Protein AF-0000000069121669 (afdb_homodimer)

pLDDT: mean 86.2, std 19.08, range [32.75, 98.81]

Solvent-accessible surface area (backbone atoms only — not comparable to full-atom values): 18341 Å² total; per-residue (Å²): 136,84,79,77,77,78,79,75,76,73,70,78,78,75,73,75,76,74,75,79,70,77,80,85,41,34,79,91,39,57,91,82,26,31,46,57,90,77,29,28,34,31,78,41,84,72,59,28,30,46,52,58,43,35,50,57,21,41,76,67,71,24,23,24,28,74,58,59,40,73,66,52,48,53,50,52,52,49,54,46,47,73,76,36,76,82,44,67,49,26,39,39,18,38,33,17,73,81,36,83,89,52,70,43,35,51,45,36,56,82,89,69,43,86,56,55,32,90,84,37,68,61,35,66,95,74,57,27,35,24,31,26,38,34,44,91,52,89,66,74,27,30,38,45,34,47,46,76,48,69,30,21,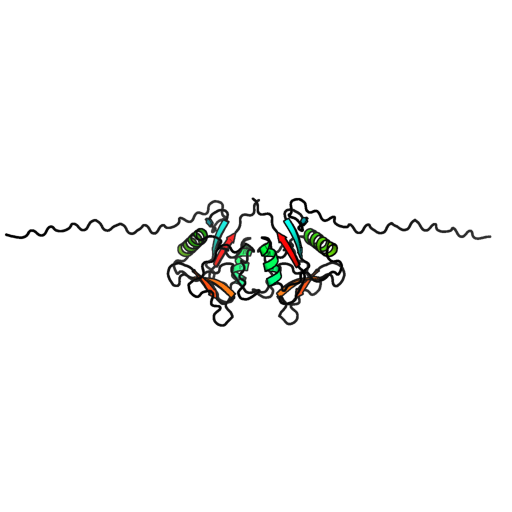34,34,27,31,29,72,66,67,66,119,136,82,78,77,74,77,77,75,75,75,69,76,79,75,72,74,78,72,76,82,69,77,80,84,40,34,80,91,37,58,91,82,25,32,44,56,91,77,28,29,34,31,80,42,84,72,57,28,31,47,53,57,44,35,50,56,21,40,75,70,70,22,22,24,27,73,60,60,41,74,67,54,46,52,50,52,52,48,56,44,48,73,77,38,77,81,45,66,47,26,38,38,19,37,32,16,73,81,35,82,88,53,70,42,34,50,47,36,56,80,88,70,43,86,58,56,32,90,84,36,68,61,35,68,94,74,58,28,36,24,32,26,38,35,44,89,54,91,71,76,26,30,39,44,33,47,46,76,49,68,29,22,33,34,27,31,30,70,66,70,66,121

InterPro domains:
  IPR001304 C-type lectin-like [PF00059] (48-156)
  IPR001304 C-type lectin-like [PS50041] (36-156)
  IPR001304 C-type lectin-like [SM00034] (29-156)
  IPR016186 C-type lectin-like/link domain superfamily [G3DSA:3.10.100.10] (16-158)
  IPR016187 C-type lectin fold [SSF56436] (25-159)
  IPR018378 C-type lectin, conserved site [PS00615] (130-155)
  IPR050111 C-type lectin and snaclec domain-containing protein [PTHR22803] (22-158)

Sequence (324 aa):
MCGLHALALAGPPTEPSTDSYVKLERGSCPLYWYSYGTDCYRYVASPRVWAEAELSCRNWNANLVSIHHPDEMSFITSLIENFDSSKPNHWIGFSDLHNEGWWMWSDGSMIEFVDWNENQPDNQLGGEHCAHITFDGKPAGWEDVSCTKVSSFVCKARVNCHMCGLHALALAGPPTEPSTDSYVKLERGSCPLYWYSYGTDCYRYVASPRVWAEAELSCRNWNANLVSIHHPDEMSFITSLIENFDSSKPNHWIGFSDLHNEGWWMWSDGSMIEFVDWNENQPDNQLGGEHCAHITFDGKPAGWEDVSCTKVSSFVCKARVNCH

Organism: Gadus morhua (NCBI:txid8049)

Structure (mmCIF, N/CA/C/O backbone):
data_AF-0000000069121669-model_v1
#
loop_
_entity.id
_entity.type
_entity.pdbx_description
1 polymer 'C-type lectin domain-containing protein'
#
loop_
_atom_site.group_PDB
_atom_site.id
_atom_site.type_symbol
_atom_site.label_atom_id
_atom_site.label_alt_id
_atom_site.label_comp_id
_atom_site.label_asym_id
_atom_site.label_entity_id
_atom_site.label_seq_id
_atom_site.pdbx_PDB_ins_code
_atom_site.Cartn_x
_atom_site.Cartn_y
_atom_site.Cartn_z
_atom_site.occupancy
_atom_site.B_iso_or_equiv
_atom_site.auth_seq_id
_atom_site.auth_comp_id
_atom_site.auth_asym_id
_atom_site.auth_atom_id
_atom_site.pdbx_PDB_model_num
ATOM 1 N N . MET A 1 1 ? -3.014 83.75 5.852 1 33.53 1 MET A N 1
ATOM 2 C CA . MET A 1 1 ? -3.666 82.75 5.051 1 33.53 1 MET A CA 1
ATOM 3 C C . MET A 1 1 ? -3.334 81.375 5.578 1 33.53 1 MET A C 1
ATOM 5 O O . MET A 1 1 ? -2.201 80.875 5.441 1 33.53 1 MET A O 1
ATOM 9 N N . CYS A 1 2 ? -3.955 80.938 6.77 1 35.41 2 CYS A N 1
ATOM 10 C CA . CYS A 1 2 ? -3.842 79.75 7.629 1 35.41 2 CYS A CA 1
ATOM 11 C C . CYS A 1 2 ? -4.266 78.5 6.891 1 35.41 2 CYS A C 1
ATOM 13 O O . CYS A 1 2 ? -5.398 78.375 6.418 1 35.41 2 CYS A O 1
ATOM 15 N N . GLY A 1 3 ? -3.361 77.875 6.18 1 32.75 3 GLY A N 1
ATOM 16 C CA . GLY A 1 3 ? -3.543 76.625 5.375 1 32.75 3 GLY A CA 1
ATOM 17 C C . GLY A 1 3 ? -4.188 75.5 6.137 1 32.75 3 GLY A C 1
ATOM 18 O O . GLY A 1 3 ? -3.621 75 7.109 1 32.75 3 GLY A O 1
ATOM 19 N N . LEU A 1 4 ? -5.492 75.438 6.246 1 37.72 4 LEU A N 1
ATOM 20 C CA . LEU A 1 4 ? -6.258 74.375 6.902 1 37.72 4 LEU A CA 1
ATOM 21 C C . LEU A 1 4 ? -5.953 73.062 6.281 1 37.72 4 LEU A C 1
ATOM 23 O O . LEU A 1 4 ? -6.27 72.812 5.109 1 37.72 4 LEU A O 1
ATOM 27 N N . HIS A 1 5 ? -4.863 72.312 6.656 1 40.84 5 HIS A N 1
ATOM 28 C CA . HIS A 1 5 ? -4.629 71 6.16 1 40.84 5 HIS A CA 1
ATOM 29 C C . HIS A 1 5 ? -5.77 70.062 6.551 1 40.84 5 HIS A C 1
ATOM 31 O O . HIS A 1 5 ? -6.227 70.062 7.695 1 40.84 5 HIS A O 1
ATOM 37 N N . ALA A 1 6 ? -6.578 69.625 5.59 1 44.12 6 ALA A N 1
ATOM 38 C CA . ALA A 1 6 ? -7.641 68.625 5.688 1 44.12 6 ALA A CA 1
ATOM 39 C C . ALA A 1 6 ? -7.121 67.312 6.309 1 44.12 6 ALA A C 1
ATOM 41 O O . ALA A 1 6 ? -6.125 66.75 5.848 1 44.12 6 ALA A O 1
ATOM 42 N N . LEU A 1 7 ? -7.441 67 7.586 1 41.16 7 LEU A N 1
ATOM 43 C CA . LEU A 1 7 ? -7.184 65.75 8.234 1 41.16 7 LEU A CA 1
ATOM 44 C C . LEU A 1 7 ? -7.785 64.562 7.426 1 41.16 7 LEU A C 1
ATOM 46 O O . LEU A 1 7 ? -8.992 64.562 7.18 1 41.16 7 LEU A O 1
ATOM 50 N N . ALA A 1 8 ? -6.996 63.906 6.594 1 48.66 8 ALA A N 1
ATOM 51 C CA . ALA A 1 8 ? -7.43 62.688 5.93 1 48.66 8 ALA A CA 1
ATOM 52 C C . ALA A 1 8 ? -8.016 61.688 6.934 1 48.66 8 ALA A C 1
ATOM 54 O O . ALA A 1 8 ? -7.359 61.312 7.91 1 48.66 8 ALA A O 1
ATOM 55 N N . LEU A 1 9 ? -9.32 61.625 7.102 1 44 9 LEU A N 1
ATOM 56 C CA . LEU A 1 9 ? -9.953 60.562 7.844 1 44 9 LEU A CA 1
ATOM 57 C C . LEU A 1 9 ? -9.422 59.188 7.383 1 44 9 LEU A C 1
ATOM 59 O O . LEU A 1 9 ? -9.477 58.875 6.191 1 44 9 LEU A O 1
ATOM 63 N N . ALA A 1 10 ? -8.367 58.656 8.016 1 49.25 10 ALA A N 1
ATOM 64 C CA . ALA A 1 10 ? -7.996 57.25 7.801 1 49.25 10 ALA A CA 1
ATOM 65 C C . ALA A 1 10 ? -9.227 56.344 7.812 1 49.25 10 ALA A C 1
ATOM 67 O O . ALA A 1 10 ? -10.078 56.469 8.695 1 49.25 10 ALA A O 1
ATOM 68 N N . GLY A 1 11 ? -9.742 55.906 6.625 1 50.12 11 GLY A N 1
ATOM 69 C CA . GLY A 1 11 ? -10.805 54.938 6.594 1 50.12 11 GLY A CA 1
ATOM 70 C C . GLY A 1 11 ? -10.641 53.844 7.645 1 50.12 11 GLY A C 1
ATOM 71 O O . GLY A 1 11 ? -9.578 53.719 8.25 1 50.12 11 GLY A O 1
ATOM 72 N N . PRO A 1 12 ? -11.766 53.344 8.211 1 48.88 12 PRO A N 1
ATOM 73 C CA . PRO A 1 12 ? -11.68 52.281 9.219 1 48.88 12 PRO A CA 1
ATOM 74 C C . PRO A 1 12 ? -10.711 51.156 8.82 1 48.88 12 PRO A C 1
ATOM 76 O O . PRO A 1 12 ? -10.469 50.938 7.629 1 48.88 12 PRO A O 1
ATOM 79 N N . PRO A 1 13 ? -9.797 50.688 9.672 1 45.66 13 PRO A N 1
ATOM 80 C CA . PRO A 1 13 ? -8.969 49.531 9.367 1 45.66 13 PRO A CA 1
ATOM 81 C C . PRO A 1 13 ? -9.758 48.375 8.711 1 45.66 13 PRO A C 1
ATOM 83 O O . PRO A 1 13 ? -10.961 48.25 8.953 1 45.66 13 PRO A O 1
ATOM 86 N N . THR A 1 14 ? -9.562 48.031 7.457 1 46.72 14 THR A N 1
ATOM 87 C CA . THR A 1 14 ? -10.094 46.812 6.863 1 46.72 14 THR A CA 1
ATOM 88 C C . THR A 1 14 ? -10.07 45.656 7.875 1 46.72 14 THR A C 1
ATOM 90 O O . THR A 1 14 ? -9.117 45.531 8.641 1 46.72 14 THR A O 1
ATOM 93 N N . GLU A 1 15 ? -11.25 45.188 8.359 1 45.72 15 GLU A N 1
ATOM 94 C CA . GLU A 1 15 ? -11.32 44 9.18 1 45.72 15 GLU A CA 1
ATOM 95 C C . GLU A 1 15 ? -10.312 42.938 8.711 1 45.72 15 GLU A C 1
ATOM 97 O O . GLU A 1 15 ? -10.062 42.812 7.512 1 45.72 15 GLU A O 1
ATOM 102 N N . PRO A 1 16 ? -9.375 42.531 9.562 1 43.38 16 PRO A N 1
ATOM 103 C CA . PRO A 1 16 ? -8.516 41.406 9.133 1 43.38 16 PRO A CA 1
ATOM 104 C C . PRO A 1 16 ? -9.266 40.375 8.305 1 43.38 16 PRO A C 1
ATOM 106 O O . PRO A 1 16 ? -10.484 40.219 8.445 1 43.38 16 PRO A O 1
ATOM 109 N N . SER A 1 17 ? -8.867 40.062 7.086 1 41.31 17 SER A N 1
ATOM 110 C CA . SER A 1 17 ? -9.297 38.938 6.301 1 41.31 17 SER A CA 1
ATOM 111 C C . SER A 1 17 ? -9.695 37.75 7.203 1 41.31 17 SER A C 1
ATOM 113 O O . SER A 1 17 ? -8.977 37.438 8.148 1 41.31 17 SER A O 1
ATOM 115 N N . THR A 1 18 ? -10.969 37.531 7.5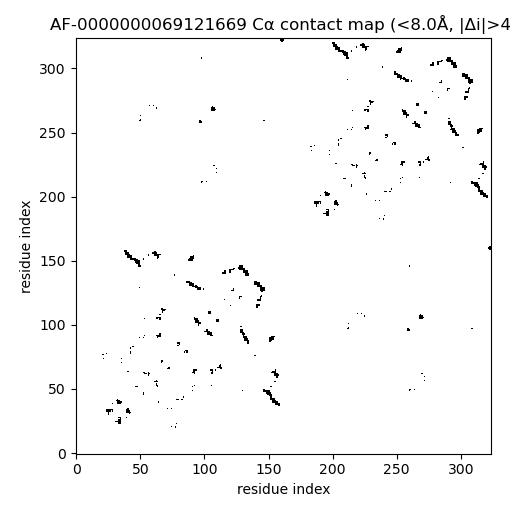23 1 40.66 18 THR A N 1
ATOM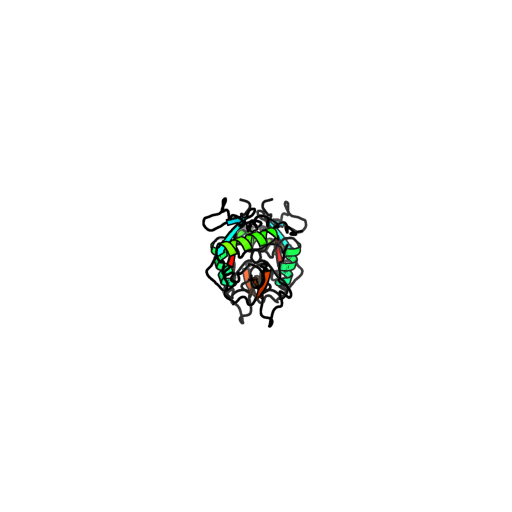 116 C CA . THR A 1 18 ? -11.484 36.312 8.148 1 40.66 18 THR A CA 1
ATOM 117 C C . THR A 1 18 ? -10.648 35.094 7.75 1 40.66 18 THR A C 1
ATOM 119 O O . THR A 1 18 ? -10.539 34.781 6.566 1 40.66 18 THR A O 1
ATOM 122 N N . ASP A 1 19 ? -9.586 34.781 8.336 1 44.28 19 ASP A N 1
ATOM 123 C CA . ASP A 1 19 ? -8.914 33.5 8.219 1 44.28 19 ASP A CA 1
ATOM 124 C C . ASP A 1 19 ? -9.914 32.375 7.906 1 44.28 19 ASP A C 1
ATOM 126 O O . ASP A 1 19 ? -10.852 32.156 8.672 1 44.28 19 ASP A O 1
ATOM 130 N N . SER A 1 20 ? -10.445 32.156 6.68 1 48.5 20 SER A N 1
ATOM 131 C CA . SER A 1 20 ? -11.352 31.141 6.176 1 48.5 20 SER A CA 1
ATOM 132 C C . SER A 1 20 ? -11.172 29.828 6.93 1 48.5 20 SER A C 1
ATOM 134 O O . SER A 1 20 ? -10.18 29.125 6.73 1 48.5 20 SER A O 1
ATOM 136 N N . TYR A 1 21 ? -11.422 29.781 8.273 1 56 21 TYR A N 1
ATOM 137 C CA . TYR A 1 21 ? -11.5 28.547 9.047 1 56 21 TYR A CA 1
ATOM 138 C C . TYR A 1 21 ? -12.359 27.516 8.336 1 56 21 TYR A C 1
ATOM 140 O O . TYR A 1 21 ? -13.516 27.781 8.016 1 56 21 TYR A O 1
ATOM 148 N N . VAL A 1 22 ? -11.711 26.688 7.484 1 63.09 22 VAL A N 1
ATOM 149 C CA . VAL A 1 22 ? -12.492 25.594 6.918 1 63.09 22 VAL A CA 1
ATOM 150 C C . VAL A 1 22 ? -13.203 24.828 8.031 1 63.09 22 VAL A C 1
ATOM 152 O O . VAL A 1 22 ? -12.562 24.359 8.984 1 63.09 22 VAL A O 1
ATOM 155 N N . LYS A 1 23 ? -14.555 25.078 8.297 1 78.19 23 LYS A N 1
ATOM 156 C CA . LYS A 1 23 ? -15.375 24.328 9.242 1 78.19 23 LYS A CA 1
ATOM 157 C C . LYS A 1 23 ? -15.281 22.828 8.977 1 78.19 23 LYS A C 1
ATOM 159 O O . LYS A 1 23 ? -15.648 22.359 7.902 1 78.19 23 LYS A O 1
ATOM 164 N N . LEU A 1 24 ? -14.617 22.109 9.938 1 89.25 24 LEU A N 1
ATOM 165 C CA . LEU A 1 24 ? -14.547 20.656 9.867 1 89.25 24 LEU A CA 1
ATOM 166 C C . LEU A 1 24 ? -15.906 20.031 10.141 1 89.25 24 LEU A C 1
ATOM 168 O O . LEU A 1 24 ? -16.562 20.375 11.125 1 89.25 24 LEU A O 1
ATOM 172 N N . GLU A 1 25 ? -16.375 19.328 9.219 1 91.25 25 GLU A N 1
ATOM 173 C CA . GLU A 1 25 ? -17.656 18.656 9.398 1 91.25 25 GLU A CA 1
ATOM 174 C C . GLU A 1 25 ? -17.484 17.141 9.406 1 91.25 25 GLU A C 1
ATOM 176 O O . GLU A 1 25 ? -16.703 16.594 8.625 1 91.25 25 GLU A O 1
ATOM 181 N N . ARG A 1 26 ? -18.172 16.531 10.328 1 90.31 26 ARG A N 1
ATOM 182 C CA . ARG A 1 26 ? -18.094 15.07 10.43 1 90.31 26 ARG A CA 1
ATOM 183 C C . ARG A 1 26 ? -18.938 14.398 9.344 1 90.31 26 ARG A C 1
ATOM 185 O O . ARG A 1 26 ? -18.516 13.383 8.781 1 90.31 26 ARG A O 1
ATOM 192 N N . GLY A 1 27 ? -20.094 15 9.094 1 90.94 27 GLY A N 1
ATOM 193 C CA . GLY A 1 27 ? -21 14.328 8.172 1 90.94 27 GLY A CA 1
ATOM 194 C C . GLY A 1 27 ? -21.375 12.93 8.617 1 90.94 27 GLY A C 1
ATOM 195 O O . GLY A 1 27 ? -21.812 12.727 9.75 1 90.94 27 GLY A O 1
ATOM 196 N N . SER A 1 28 ? -21.234 11.93 7.734 1 91.44 28 SER A N 1
ATOM 197 C CA . SER A 1 28 ? -21.609 10.547 8.047 1 91.44 28 SER A CA 1
ATOM 198 C C . SER A 1 28 ? -20.422 9.781 8.633 1 91.44 28 SER A C 1
ATOM 200 O O . SER A 1 28 ? -20.516 8.578 8.867 1 91.44 28 SER A O 1
ATOM 202 N N . CYS A 1 29 ? -19.391 10.438 8.844 1 95.94 29 CYS A N 1
ATOM 203 C CA . CYS A 1 29 ? -18.188 9.789 9.359 1 95.94 29 CYS A CA 1
ATOM 204 C C . CYS A 1 29 ? -18.328 9.484 10.852 1 95.94 29 CYS A C 1
ATOM 206 O O . CYS A 1 29 ? -19.078 10.164 11.555 1 95.94 29 CYS A O 1
ATOM 208 N N . PRO A 1 30 ? -17.688 8.43 11.305 1 94.5 30 PRO A N 1
ATOM 209 C CA . PRO A 1 30 ? -17.719 8.109 12.734 1 94.5 30 PRO A CA 1
ATOM 210 C C . PRO A 1 30 ? -17.141 9.227 13.602 1 94.5 30 PRO A C 1
ATOM 212 O O . PRO A 1 30 ? -16.547 10.172 13.078 1 94.5 30 PRO A O 1
ATOM 215 N N . LEU A 1 31 ? -17.328 9.062 14.898 1 94.12 31 LEU A N 1
ATOM 216 C CA . LEU A 1 31 ? -16.766 10.031 15.836 1 94.12 31 LEU A CA 1
ATOM 217 C C . LEU A 1 31 ? -15.266 10.195 15.625 1 94.12 31 LEU A C 1
ATOM 219 O O . LEU A 1 31 ? -14.555 9.211 15.398 1 94.12 31 LEU A O 1
ATOM 223 N N . TYR A 1 32 ? -14.766 11.422 15.672 1 94.44 32 TYR A N 1
ATOM 224 C CA . TYR A 1 32 ? -13.352 11.805 15.633 1 94.44 32 TYR A CA 1
ATOM 225 C C . TYR A 1 32 ? -12.836 11.797 14.195 1 94.44 32 TYR A C 1
ATOM 227 O O . TYR A 1 32 ? -11.641 12 13.961 1 94.44 32 TYR A O 1
ATOM 235 N N . TRP A 1 33 ? -13.719 11.398 13.305 1 97.12 33 TRP A N 1
ATOM 236 C CA . TRP A 1 33 ? -13.383 11.469 11.891 1 97.12 33 TRP A CA 1
ATOM 237 C C . TRP A 1 33 ? -14.109 12.625 11.211 1 97.12 33 TRP A C 1
ATOM 239 O O . TRP A 1 33 ? -15.234 12.961 11.586 1 97.12 33 TRP A O 1
ATOM 249 N N . TYR A 1 34 ? -13.492 13.195 10.195 1 97.25 34 TYR A N 1
ATOM 250 C CA . TYR A 1 34 ? -14.047 14.336 9.477 1 97.25 34 TYR A CA 1
ATOM 251 C C . TYR A 1 34 ? -14.133 14.055 7.984 1 97.25 34 TYR A C 1
ATOM 253 O O . TYR A 1 34 ? -13.281 13.367 7.422 1 97.25 34 TYR A O 1
ATOM 261 N N . SER A 1 35 ? -15.188 14.641 7.438 1 95.81 35 SER A N 1
ATOM 262 C CA . SER A 1 35 ? -15.539 14.258 6.074 1 95.81 35 SER A CA 1
ATOM 263 C C . SER A 1 35 ? -14.961 15.242 5.059 1 95.81 35 SER A C 1
ATOM 265 O O . SER A 1 35 ? -14.961 16.453 5.289 1 95.81 35 SER A O 1
ATOM 267 N N . TYR A 1 36 ? -14.375 14.758 3.973 1 95.62 36 TYR A N 1
ATOM 268 C CA . TYR A 1 36 ? -14.031 15.477 2.75 1 95.62 36 TYR A CA 1
ATOM 269 C C . TYR A 1 36 ? -14.305 14.617 1.521 1 95.62 36 TYR A C 1
ATOM 271 O O . TYR A 1 36 ? -13.727 13.531 1.372 1 95.62 36 TYR A O 1
ATOM 279 N N . GLY A 1 37 ? -15.148 15.164 0.655 1 92.69 37 GLY A N 1
ATOM 280 C CA . GLY A 1 37 ? -15.594 14.289 -0.42 1 92.69 37 GLY A CA 1
ATOM 281 C C . GLY A 1 37 ? -16.344 13.07 0.076 1 92.69 37 GLY A C 1
ATOM 282 O O . GLY A 1 37 ? -17.297 13.188 0.853 1 92.69 37 GLY A O 1
ATOM 283 N N . THR A 1 38 ? -15.898 11.898 -0.382 1 92.38 38 THR A N 1
ATOM 284 C CA . THR A 1 38 ? -16.547 10.656 0.022 1 92.38 38 THR A CA 1
ATOM 285 C C . THR A 1 38 ? -15.773 9.977 1.142 1 92.38 38 THR A C 1
ATOM 287 O O . THR A 1 38 ? -16.203 8.938 1.662 1 92.38 38 THR A O 1
ATOM 290 N N . ASP A 1 39 ? -14.719 10.57 1.533 1 96 39 ASP A N 1
ATOM 291 C CA . ASP A 1 39 ? -13.812 9.875 2.449 1 96 39 ASP A CA 1
ATOM 292 C C . ASP A 1 39 ? -13.859 10.5 3.84 1 96 39 ASP A C 1
ATOM 294 O O . ASP A 1 39 ? -14.383 11.609 4.016 1 96 39 ASP A O 1
ATOM 298 N N . CYS A 1 40 ? -13.383 9.789 4.812 1 97.38 40 CYS A N 1
ATOM 299 C CA . CYS A 1 40 ? -13.258 10.25 6.191 1 97.38 40 CYS A CA 1
ATOM 300 C C . CYS A 1 40 ? -11.797 10.328 6.613 1 97.38 40 CYS A C 1
ATOM 302 O O . CYS A 1 40 ? -11 9.453 6.266 1 97.38 40 CYS A O 1
ATOM 304 N N . TYR A 1 41 ? -11.492 11.305 7.383 1 97.94 41 TYR A N 1
ATOM 305 C CA . TYR A 1 41 ? -10.117 11.586 7.789 1 97.94 41 TYR A CA 1
ATOM 306 C C . TYR A 1 41 ? -10.023 11.734 9.305 1 97.94 41 TYR A C 1
ATOM 308 O O . TYR A 1 41 ? -10.93 12.273 9.945 1 97.94 41 TYR A O 1
ATOM 316 N N . ARG A 1 42 ? -8.906 11.273 9.836 1 97.38 42 ARG A N 1
ATOM 317 C CA . ARG A 1 42 ? -8.688 11.359 11.273 1 97.38 42 ARG A CA 1
ATOM 318 C C . ARG A 1 42 ? -7.262 11.812 11.586 1 97.38 42 ARG A C 1
ATOM 320 O O . ARG A 1 42 ? -6.297 11.273 11.039 1 97.38 42 ARG A O 1
ATOM 327 N N . TYR A 1 43 ? -7.215 12.836 12.367 1 96.12 43 TYR A N 1
ATOM 328 C CA . TYR A 1 43 ? -5.938 13.281 12.914 1 96.12 43 TYR A CA 1
ATOM 329 C C . TYR A 1 43 ? -5.562 12.484 14.156 1 96.12 43 TYR A C 1
ATOM 331 O O . TYR A 1 43 ? -6.395 12.281 15.047 1 96.12 43 TYR A O 1
ATOM 339 N N . VAL A 1 44 ? -4.348 12.016 14.242 1 96.88 44 VAL A N 1
ATOM 340 C CA . VAL A 1 44 ? -3.887 11.273 15.414 1 96.88 44 VAL A CA 1
ATOM 341 C C . VAL A 1 44 ? -2.658 11.961 16 1 96.88 44 VAL A C 1
ATOM 343 O O . VAL A 1 44 ? -1.604 12.023 15.367 1 96.88 44 VAL A O 1
ATOM 346 N N . ALA A 1 45 ? -2.738 12.406 17.203 1 93.5 45 ALA A N 1
ATOM 347 C CA . ALA A 1 45 ? -1.729 13.219 17.875 1 93.5 45 ALA A CA 1
ATOM 348 C C . ALA A 1 45 ? -0.671 12.344 18.547 1 93.5 45 ALA A C 1
ATOM 350 O O . ALA A 1 45 ? 0.347 12.844 19.031 1 93.5 45 ALA A O 1
ATOM 351 N N . SER A 1 46 ? -0.714 11.047 18.594 1 93.56 46 SER A N 1
ATOM 352 C CA . SER A 1 46 ? 0.239 10.125 19.203 1 93.56 46 SER A CA 1
ATOM 353 C C . SER A 1 46 ? 1.363 9.773 18.234 1 93.56 46 SER A C 1
ATOM 355 O O . SER A 1 46 ? 1.217 8.867 17.406 1 93.56 46 SER A O 1
ATOM 357 N N . PRO A 1 47 ? 2.463 10.453 18.359 1 95.62 47 PRO A N 1
ATOM 358 C CA . PRO A 1 47 ? 3.557 10.234 17.406 1 95.62 47 PRO A CA 1
ATOM 359 C C . PRO A 1 47 ? 4.027 8.789 17.375 1 95.62 47 PRO A C 1
ATOM 361 O O . PRO A 1 47 ? 4.082 8.125 18.422 1 95.62 47 PRO A O 1
ATOM 364 N N . ARG A 1 48 ? 4.32 8.273 16.234 1 97.56 48 ARG A N 1
ATOM 365 C CA . ARG A 1 48 ? 4.793 6.922 15.969 1 97.56 48 ARG A CA 1
ATOM 366 C C . ARG A 1 48 ? 5.766 6.906 14.797 1 97.56 48 ARG A C 1
ATOM 368 O O . ARG A 1 48 ? 5.859 7.879 14.047 1 97.56 48 ARG A O 1
ATOM 375 N N . VAL A 1 49 ? 6.57 5.836 14.75 1 98.06 49 VAL A N 1
ATOM 376 C CA . VAL A 1 49 ? 7.301 5.629 13.5 1 98.06 49 VAL A CA 1
ATOM 377 C C . VAL A 1 49 ? 6.316 5.297 12.375 1 98.06 49 VAL A C 1
ATOM 379 O O . VAL A 1 49 ? 5.168 4.934 12.641 1 98.06 49 VAL A O 1
ATOM 382 N N . TRP A 1 50 ? 6.676 5.402 11.172 1 98.5 50 TRP A N 1
ATOM 383 C CA . TRP A 1 50 ? 5.785 5.324 10.016 1 98.5 50 TRP A CA 1
ATOM 384 C C . TRP A 1 50 ? 4.988 4.023 10.031 1 98.5 50 TRP A C 1
ATOM 386 O O . TRP A 1 50 ? 3.764 4.039 9.875 1 98.5 50 TRP A O 1
ATOM 396 N N . ALA A 1 51 ? 5.734 2.881 10.219 1 98.31 51 ALA A N 1
ATOM 397 C CA . ALA A 1 51 ? 5.094 1.569 10.18 1 98.31 51 ALA A CA 1
ATOM 398 C C . ALA A 1 51 ? 4.016 1.452 11.25 1 98.31 51 ALA A C 1
ATOM 400 O O . ALA A 1 51 ? 2.928 0.932 10.992 1 98.31 51 ALA A O 1
ATOM 401 N N . GLU A 1 52 ? 4.289 1.91 12.406 1 98.31 52 GLU A N 1
ATOM 402 C CA . GLU A 1 52 ? 3.316 1.87 13.492 1 98.31 52 GLU A CA 1
ATOM 403 C C . GLU A 1 52 ? 2.131 2.787 13.211 1 98.31 52 GLU A C 1
ATOM 405 O O . GLU A 1 52 ? 0.999 2.482 13.594 1 98.31 52 GLU A O 1
ATOM 410 N N . ALA A 1 53 ? 2.451 3.953 12.641 1 98.62 53 ALA A N 1
ATOM 411 C CA . ALA A 1 53 ? 1.373 4.859 12.25 1 98.62 53 ALA A CA 1
ATOM 412 C C . ALA A 1 53 ? 0.428 4.188 11.258 1 98.62 53 ALA A C 1
ATOM 414 O O . ALA A 1 53 ? -0.793 4.238 11.414 1 98.62 53 ALA A O 1
ATOM 415 N N . GLU A 1 54 ? 1.019 3.58 10.211 1 98.69 54 GLU A N 1
ATOM 416 C CA . GLU A 1 54 ? 0.212 2.838 9.25 1 98.69 54 GLU A CA 1
ATOM 417 C C . GLU A 1 54 ? -0.621 1.762 9.938 1 98.69 54 GLU A C 1
ATOM 419 O O . GLU A 1 54 ? -1.812 1.615 9.656 1 98.69 54 GLU A O 1
ATOM 424 N N . LEU A 1 55 ? -0.029 1.023 10.805 1 97.44 55 LEU A N 1
ATOM 425 C CA . LEU A 1 55 ? -0.731 -0.033 11.523 1 97.44 55 LEU A CA 1
ATOM 426 C C . LEU A 1 55 ? -1.889 0.538 12.336 1 97.44 55 LEU A C 1
ATOM 428 O O . LEU A 1 55 ? -2.967 -0.057 12.391 1 97.44 55 LEU A O 1
ATOM 432 N N . SER A 1 56 ? -1.664 1.663 12.992 1 97.88 56 SER A N 1
ATOM 433 C CA . SER A 1 56 ? -2.727 2.316 13.75 1 97.88 56 SER A CA 1
ATOM 434 C C . SER A 1 56 ? -3.922 2.637 12.859 1 97.88 56 SER A C 1
ATOM 436 O O . SER A 1 56 ? -5.07 2.383 13.234 1 97.88 56 SER A O 1
ATOM 438 N N . CYS A 1 57 ? -3.666 3.213 11.672 1 98.38 57 CYS A N 1
ATOM 439 C CA . CYS A 1 57 ? -4.742 3.525 10.742 1 98.38 57 CYS A CA 1
ATOM 440 C C . CYS A 1 57 ? -5.465 2.258 10.297 1 98.38 57 CYS A C 1
ATOM 442 O O . CYS A 1 57 ? -6.695 2.232 10.227 1 98.38 57 CYS A O 1
ATOM 444 N N . ARG A 1 58 ? -4.75 1.232 10.039 1 97.25 58 ARG A N 1
ATOM 445 C CA . ARG A 1 58 ? -5.324 -0.025 9.578 1 97.25 58 ARG A CA 1
ATOM 446 C C . ARG A 1 58 ? -6.27 -0.612 10.617 1 97.25 58 ARG A C 1
ATOM 448 O O . ARG A 1 58 ? -7.266 -1.25 10.266 1 97.25 58 ARG A O 1
ATOM 455 N N . ASN A 1 59 ? -5.98 -0.393 11.883 1 96.38 59 ASN A N 1
ATOM 456 C CA . ASN A 1 59 ? -6.848 -0.859 12.953 1 96.38 59 ASN A CA 1
ATOM 457 C C . ASN A 1 59 ? -8.234 -0.222 12.875 1 96.38 59 ASN A C 1
ATOM 459 O O . ASN A 1 59 ? -9.188 -0.72 13.477 1 96.38 59 ASN A O 1
ATOM 463 N N . TRP A 1 60 ? -8.352 0.847 12.141 1 96.25 60 TRP A N 1
ATOM 464 C CA . TRP A 1 60 ? -9.641 1.5 11.922 1 96.25 60 TRP A CA 1
ATOM 465 C C . TRP A 1 60 ? -10.125 1.275 10.492 1 96.25 60 TRP A C 1
ATOM 467 O O . TRP A 1 60 ? -10.906 2.07 9.961 1 96.25 60 TRP A O 1
ATOM 477 N N . ASN A 1 61 ? -9.617 0.217 9.82 1 95 61 ASN A N 1
ATOM 478 C CA . ASN A 1 61 ? -9.945 -0.071 8.422 1 95 61 ASN A CA 1
ATOM 479 C C . ASN A 1 61 ? -9.633 1.119 7.52 1 95 61 ASN A C 1
ATOM 481 O O . ASN A 1 61 ? -10.438 1.466 6.652 1 95 61 ASN A O 1
ATOM 485 N N . ALA A 1 62 ? -8.586 1.764 7.797 1 97.62 62 ALA A N 1
ATOM 486 C CA . ALA A 1 62 ? -8.078 2.924 7.066 1 97.62 62 ALA A CA 1
ATOM 487 C C . ALA A 1 62 ? -6.598 2.762 6.742 1 97.62 62 ALA A C 1
ATOM 489 O O . ALA A 1 62 ? -6.035 1.678 6.906 1 97.62 62 ALA A O 1
ATOM 490 N N . ASN A 1 63 ? -5.984 3.721 6.152 1 98.56 63 ASN A N 1
ATOM 491 C CA . ASN A 1 63 ? -4.555 3.838 5.891 1 98.56 63 ASN A CA 1
ATOM 492 C C . ASN A 1 63 ? -4.039 5.238 6.219 1 98.56 63 ASN A C 1
ATOM 494 O O . ASN A 1 63 ? -4.824 6.164 6.418 1 98.56 63 ASN A O 1
ATOM 498 N N . LEU A 1 64 ? -2.684 5.277 6.406 1 98.81 64 LEU A N 1
ATOM 499 C CA . LEU A 1 64 ? -2.143 6.633 6.34 1 98.81 64 LEU A CA 1
ATOM 500 C C . LEU A 1 64 ? -2.648 7.355 5.098 1 98.81 64 LEU A C 1
ATOM 502 O O . LEU A 1 64 ? -2.754 6.758 4.023 1 98.81 64 LEU A O 1
ATOM 506 N N . VAL A 1 65 ? -2.906 8.648 5.227 1 98.62 65 VAL A N 1
ATOM 507 C CA . VAL A 1 65 ? -3.674 9.406 4.25 1 98.62 65 VAL A CA 1
ATOM 508 C C . VAL A 1 65 ? -2.912 9.469 2.93 1 98.62 65 VAL A C 1
ATOM 510 O O . VAL A 1 65 ? -1.7 9.703 2.914 1 98.62 65 VAL A O 1
ATOM 513 N N . SER A 1 66 ? -3.568 9.086 1.871 1 98.5 66 SER A N 1
ATOM 514 C CA . SER A 1 66 ? -3.15 9.438 0.516 1 98.5 66 SER A CA 1
ATOM 515 C C . SER A 1 66 ? -3.807 10.734 0.053 1 98.5 66 SER A C 1
ATOM 517 O O . SER A 1 66 ? -4.941 11.031 0.437 1 98.5 66 SER A O 1
ATOM 519 N N . ILE A 1 67 ? -3.141 11.523 -0.706 1 97.94 67 ILE A N 1
ATOM 520 C CA . ILE A 1 67 ? -3.615 12.844 -1.106 1 97.94 67 ILE A CA 1
ATOM 521 C C . ILE A 1 67 ? -3.604 12.953 -2.629 1 97.94 67 ILE A C 1
ATOM 523 O O . ILE A 1 67 ? -2.562 12.773 -3.264 1 97.94 67 ILE A O 1
ATOM 527 N N . HIS A 1 68 ? -4.738 13.336 -3.232 1 97.44 68 HIS A N 1
ATOM 528 C CA . HIS A 1 68 ? -4.863 13.164 -4.676 1 97.44 68 HIS A CA 1
ATOM 529 C C . HIS A 1 68 ? -5.223 14.484 -5.355 1 97.44 68 HIS A C 1
ATOM 531 O O . HIS A 1 68 ? -5.293 14.555 -6.582 1 97.44 68 HIS A O 1
ATOM 537 N N . HIS A 1 69 ? -5.445 15.5 -4.574 1 97.19 69 HIS A N 1
ATOM 538 C CA . HIS A 1 69 ? -5.832 16.797 -5.105 1 97.19 69 HIS A CA 1
ATOM 539 C C . HIS A 1 69 ? -5.363 17.938 -4.195 1 97.19 69 HIS A C 1
ATOM 541 O O . HIS A 1 69 ? -5.293 17.766 -2.975 1 97.19 69 HIS A O 1
ATOM 547 N N . PRO A 1 70 ? -5.059 19.156 -4.836 1 96.06 70 PRO A N 1
ATOM 548 C CA . PRO A 1 70 ? -4.66 20.297 -4 1 96.06 70 PRO A CA 1
ATOM 549 C C . PRO A 1 70 ? -5.719 20.672 -2.965 1 96.06 70 PRO A C 1
ATOM 551 O O . PRO A 1 70 ? -5.383 21.078 -1.85 1 96.06 70 PRO A O 1
ATOM 554 N N . ASP A 1 71 ? -6.965 20.547 -3.359 1 95.81 71 ASP A N 1
ATOM 555 C CA . ASP A 1 71 ? -8.039 20.859 -2.42 1 95.81 71 ASP A CA 1
ATOM 556 C C . ASP A 1 71 ? -8.047 19.875 -1.251 1 95.81 71 ASP A C 1
ATOM 558 O O . ASP A 1 71 ? -8.336 20.25 -0.115 1 95.81 71 ASP A O 1
ATOM 562 N N . GLU A 1 72 ? -7.812 18.641 -1.561 1 96.19 72 GLU A N 1
ATOM 563 C CA . GLU A 1 72 ? -7.684 17.656 -0.497 1 96.19 72 GLU A CA 1
ATOM 564 C C . GLU A 1 72 ? -6.531 18 0.443 1 96.19 72 GLU A C 1
ATOM 566 O O . GLU A 1 72 ? -6.66 17.875 1.663 1 96.19 72 GLU A O 1
ATOM 571 N N . MET A 1 73 ? -5.383 18.438 -0.113 1 94.94 73 MET A N 1
ATOM 572 C CA . MET A 1 73 ? -4.234 18.875 0.68 1 94.94 73 MET A CA 1
ATOM 573 C C . MET A 1 73 ? -4.617 20.031 1.605 1 94.94 73 MET A C 1
ATOM 575 O O . MET A 1 73 ? -4.242 20.031 2.779 1 94.94 73 MET A O 1
ATOM 579 N N . SER A 1 74 ? -5.355 21.031 1.092 1 93.12 74 SER A N 1
ATOM 580 C CA . SER A 1 74 ? -5.816 22.156 1.889 1 93.12 74 SER A CA 1
ATOM 581 C C . SER A 1 74 ? -6.707 21.703 3.039 1 93.12 74 SER A C 1
ATOM 583 O O . SER A 1 74 ? -6.598 22.203 4.156 1 93.12 74 SER A O 1
ATOM 585 N N . PHE A 1 75 ? -7.598 20.75 2.725 1 94.94 75 PHE A N 1
ATOM 586 C CA . PHE A 1 75 ? -8.461 20.203 3.766 1 94.94 75 PHE A CA 1
ATOM 587 C C . PHE A 1 75 ? -7.641 19.578 4.879 1 94.94 75 PHE A C 1
ATOM 589 O O . PHE A 1 75 ? -7.875 19.844 6.062 1 94.94 75 PHE A O 1
ATOM 596 N N . ILE A 1 76 ? -6.66 18.703 4.504 1 94.88 76 ILE A N 1
ATOM 597 C CA . ILE A 1 76 ? -5.824 17.984 5.465 1 94.88 76 ILE A CA 1
ATOM 598 C C . ILE A 1 76 ? -5.047 18.984 6.316 1 94.88 76 ILE A C 1
ATOM 600 O O . ILE A 1 76 ? -4.926 18.812 7.531 1 94.88 76 ILE A O 1
ATOM 604 N N . THR A 1 77 ? -4.504 20.047 5.695 1 91.75 77 THR A N 1
ATOM 605 C CA . THR A 1 77 ? -3.787 21.094 6.414 1 91.75 77 THR A CA 1
ATOM 606 C C . THR A 1 77 ? -4.691 21.75 7.453 1 91.75 77 THR A C 1
ATOM 608 O O . THR A 1 77 ? -4.277 21.969 8.594 1 91.75 77 THR A O 1
ATOM 611 N N . SER A 1 78 ? -5.891 22.031 7.031 1 91.25 78 SER A N 1
ATOM 612 C CA . SER A 1 78 ? -6.852 22.625 7.949 1 91.25 78 SER A CA 1
ATOM 613 C C . SER A 1 78 ? -7.176 21.688 9.102 1 91.25 78 SER A C 1
ATOM 615 O O . SER A 1 78 ? -7.305 22.109 10.25 1 91.25 78 SER A O 1
ATOM 617 N N . LEU A 1 79 ? -7.359 20.422 8.805 1 93.19 79 LEU A N 1
ATOM 618 C CA . LEU A 1 79 ? -7.613 19.406 9.812 1 93.19 79 LEU A CA 1
ATOM 619 C C . LEU A 1 79 ? -6.5 19.391 10.859 1 93.19 79 LEU A C 1
ATOM 621 O O . LEU A 1 79 ? -6.766 19.422 12.062 1 93.19 79 LEU A O 1
ATOM 625 N N . ILE A 1 80 ? -5.27 19.375 10.398 1 92.25 80 ILE A N 1
ATOM 626 C CA . ILE A 1 80 ? -4.109 19.312 11.281 1 92.25 80 ILE A CA 1
ATOM 627 C C . ILE A 1 80 ? -4.062 20.562 12.156 1 92.25 80 ILE A C 1
ATOM 629 O O . ILE A 1 80 ? -3.893 20.469 13.375 1 92.25 80 ILE A O 1
ATOM 633 N N . GLU A 1 81 ? -4.207 21.703 11.555 1 88.5 81 GLU A N 1
ATOM 634 C CA . GLU A 1 81 ? -4.109 22.969 12.273 1 88.5 81 GLU A CA 1
ATOM 635 C C . GLU A 1 81 ? -5.203 23.094 13.336 1 88.5 81 GLU A C 1
ATOM 637 O O . GLU A 1 81 ? -5.008 23.734 14.367 1 88.5 81 GLU A O 1
ATOM 642 N N . ASN A 1 82 ? -6.379 22.516 13.055 1 88.44 82 ASN A N 1
ATOM 643 C CA . ASN A 1 82 ? -7.488 22.547 14.008 1 88.44 82 ASN A CA 1
ATOM 644 C C . ASN A 1 82 ? -7.156 21.781 15.281 1 88.44 82 ASN A C 1
ATOM 646 O O . ASN A 1 82 ? -7.633 22.141 16.359 1 88.44 82 ASN A O 1
ATOM 650 N N . PHE A 1 83 ? -6.414 20.766 15.148 1 88.44 83 PHE A N 1
ATOM 651 C CA . PHE A 1 83 ? -6.145 19.922 16.312 1 88.44 83 PHE A CA 1
ATOM 652 C C . PHE A 1 83 ? -4.793 20.266 16.922 1 88.44 83 PHE A C 1
ATOM 654 O O . PHE A 1 83 ? -4.566 20.016 18.109 1 88.44 83 PHE A O 1
ATOM 661 N N . ASP A 1 84 ? -3.91 20.625 16.172 1 83.12 84 ASP A N 1
ATOM 662 C CA . ASP A 1 84 ? -2.568 20.938 16.656 1 83.12 84 ASP A CA 1
ATOM 663 C C . ASP A 1 84 ? -2 22.156 15.953 1 83.12 84 ASP A C 1
ATOM 665 O O . ASP A 1 84 ? -1.542 22.078 14.812 1 83.12 84 ASP A O 1
ATOM 669 N N . SER A 1 85 ? -1.941 23.156 16.672 1 74.81 85 SER A N 1
ATOM 670 C CA . SER A 1 85 ? -1.495 24.422 16.094 1 74.81 85 SER A CA 1
ATOM 671 C C . SER A 1 85 ? 0.027 24.516 16.078 1 74.81 85 SER A C 1
ATOM 673 O O . SER A 1 85 ? 0.593 25.422 15.461 1 74.81 85 SER A O 1
ATOM 675 N N . SER A 1 86 ? 0.642 23.516 16.812 1 72.81 86 SER A N 1
ATOM 676 C CA . SER A 1 86 ? 2.098 23.594 16.891 1 72.81 86 SER A CA 1
ATOM 677 C C . SER A 1 86 ? 2.748 23.125 15.602 1 72.81 86 SER A C 1
ATOM 679 O O . SER A 1 86 ? 3.951 23.297 15.398 1 72.81 86 SER A O 1
ATOM 681 N N . LYS A 1 87 ? 1.94 22.719 14.75 1 65.62 87 LYS A N 1
ATOM 682 C CA . LYS A 1 87 ? 2.293 22.375 13.375 1 65.62 87 LYS A CA 1
ATOM 683 C C . LYS A 1 87 ? 3.428 21.359 13.328 1 65.62 87 LYS A C 1
ATOM 685 O O . LYS A 1 87 ? 4.406 21.547 12.602 1 65.62 87 LYS A O 1
ATOM 690 N N . PRO A 1 88 ? 3.316 20.312 14.172 1 80.06 88 PRO A N 1
ATOM 691 C CA . PRO A 1 88 ? 4.324 19.25 14.07 1 80.06 88 PRO A CA 1
ATOM 692 C C . PRO A 1 88 ?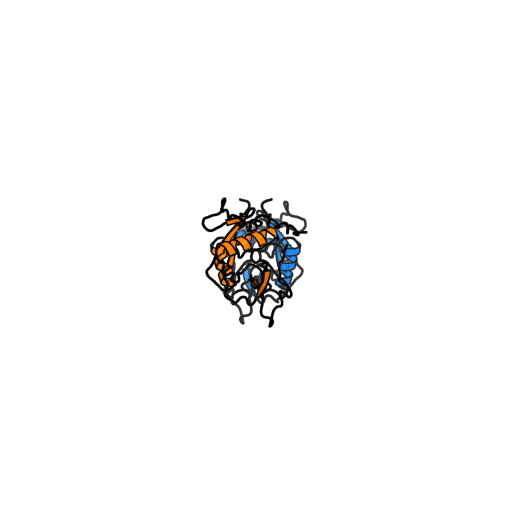 4.273 18.516 12.727 1 80.06 88 PRO A C 1
ATOM 694 O O . PRO A 1 88 ? 3.365 18.75 11.93 1 80.06 88 PRO A O 1
ATOM 697 N N . ASN A 1 89 ? 5.328 17.734 12.375 1 90.94 89 ASN A N 1
ATOM 698 C CA . ASN A 1 89 ? 5.324 16.875 11.195 1 90.94 89 ASN A CA 1
ATOM 699 C C . ASN A 1 89 ? 4.246 15.805 11.289 1 90.94 89 ASN A C 1
ATOM 701 O O . ASN A 1 89 ? 3.902 15.359 12.383 1 90.94 89 ASN A O 1
ATOM 705 N N . HIS A 1 90 ? 3.672 15.484 10.172 1 96 90 HIS A N 1
ATOM 706 C CA . HIS A 1 90 ? 2.619 14.469 10.125 1 96 90 HIS A CA 1
ATOM 707 C C . HIS A 1 90 ? 2.881 13.453 9.016 1 96 90 HIS A C 1
ATOM 709 O O . HIS A 1 90 ? 3.023 13.828 7.852 1 96 90 HIS A O 1
ATOM 715 N N . TRP A 1 91 ? 2.871 12.164 9.477 1 98.25 91 TRP A N 1
ATOM 716 C CA . TRP A 1 91 ? 3.035 11.109 8.477 1 98.25 91 TRP A CA 1
ATOM 717 C C . TRP A 1 91 ? 1.881 11.125 7.477 1 98.25 91 TRP A C 1
ATOM 719 O O . TRP A 1 91 ? 0.724 11.312 7.859 1 98.25 91 TRP A O 1
ATOM 729 N N . ILE A 1 92 ? 2.16 10.922 6.234 1 98.62 92 ILE A N 1
ATOM 730 C CA . ILE A 1 92 ? 1.206 10.523 5.207 1 98.62 92 ILE A CA 1
ATOM 731 C C . ILE A 1 92 ? 1.596 9.156 4.645 1 98.62 92 ILE A C 1
ATOM 733 O O . ILE A 1 92 ? 2.67 8.633 4.953 1 98.62 92 ILE A O 1
ATOM 737 N N . GLY A 1 93 ? 0.763 8.555 3.895 1 98.81 93 GLY A N 1
ATOM 738 C CA . GLY A 1 93 ? 0.961 7.18 3.461 1 98.81 93 GLY A CA 1
ATOM 739 C C . GLY A 1 93 ? 1.87 7.062 2.252 1 98.81 93 GLY A C 1
ATOM 740 O O . GLY A 1 93 ? 1.664 6.199 1.396 1 98.81 93 GLY A O 1
ATOM 741 N N . PHE A 1 94 ? 2.871 7.828 2.135 1 98.75 94 PHE A N 1
ATOM 742 C CA . PHE A 1 94 ? 3.686 7.93 0.93 1 98.75 94 PHE A CA 1
ATOM 743 C C . PHE A 1 94 ? 5.121 7.5 1.21 1 98.75 94 PHE A C 1
ATOM 745 O O . PHE A 1 94 ? 5.758 8.016 2.133 1 98.75 94 PHE A O 1
ATOM 752 N N . SER A 1 95 ? 5.656 6.434 0.5 1 98.5 95 SER A N 1
ATOM 753 C CA . SER A 1 95 ? 7.008 5.945 0.748 1 98.5 95 SER A CA 1
ATOM 754 C C . SER A 1 95 ? 7.629 5.367 -0.521 1 98.5 95 SER A C 1
ATOM 756 O O . SER A 1 95 ? 6.918 5.055 -1.479 1 98.5 95 SER A O 1
ATOM 758 N N . ASP A 1 96 ? 8.953 5.293 -0.575 1 97.75 96 ASP A N 1
ATOM 759 C CA . ASP A 1 96 ? 9.664 4.695 -1.701 1 97.75 96 ASP A CA 1
ATOM 760 C C . ASP A 1 96 ? 10.656 3.635 -1.226 1 97.75 96 ASP A C 1
ATOM 762 O O . ASP A 1 96 ? 11.75 3.514 -1.771 1 97.75 96 ASP A O 1
ATOM 766 N N . LEU A 1 97 ? 10.219 2.883 -0.289 1 95.75 97 LEU A N 1
ATOM 767 C CA . LEU A 1 97 ? 11.078 1.91 0.373 1 95.75 97 LEU A CA 1
ATOM 768 C C . LEU A 1 97 ? 11.414 0.757 -0.565 1 95.75 97 LEU A C 1
ATOM 770 O O . LEU A 1 97 ? 12.508 0.187 -0.486 1 95.75 97 LEU A O 1
ATOM 774 N N . HIS A 1 98 ? 10.453 0.349 -1.425 1 94.94 98 HIS A N 1
ATOM 775 C CA . HIS A 1 98 ? 10.648 -0.83 -2.262 1 94.94 98 HIS A CA 1
ATOM 776 C C . HIS A 1 98 ? 11.719 -0.585 -3.32 1 94.94 98 HIS A C 1
ATOM 778 O O . HIS A 1 98 ? 12.461 -1.502 -3.682 1 94.94 98 HIS A O 1
ATOM 784 N N . ASN A 1 99 ? 11.773 0.634 -3.76 1 94.19 99 ASN A N 1
ATOM 785 C CA . ASN A 1 99 ? 12.773 1.12 -4.707 1 94.19 99 ASN A CA 1
ATOM 786 C C . ASN A 1 99 ? 12.93 2.637 -4.629 1 94.19 99 ASN A C 1
ATOM 788 O O . ASN A 1 99 ? 11.984 3.377 -4.914 1 94.19 99 ASN A O 1
ATOM 792 N N . GLU A 1 100 ? 14.164 2.977 -4.254 1 94.69 100 GLU A N 1
ATOM 793 C CA . GLU A 1 100 ? 14.398 4.406 -4.07 1 94.69 100 GLU A CA 1
ATOM 794 C C . GLU A 1 100 ? 13.969 5.195 -5.305 1 94.69 100 GLU A C 1
ATOM 796 O O . GLU A 1 100 ? 14.344 4.859 -6.426 1 94.69 100 GLU A O 1
ATOM 801 N N . GLY A 1 101 ? 13.18 6.277 -5.074 1 95.75 101 GLY A N 1
ATOM 802 C CA 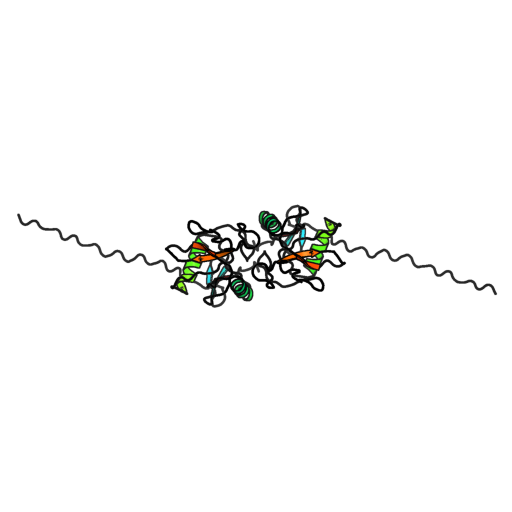. GLY A 1 101 ? 12.703 7.125 -6.156 1 95.75 101 GLY A CA 1
ATOM 803 C C . GLY A 1 101 ? 11.344 6.707 -6.688 1 95.75 101 GLY A C 1
ATOM 804 O O . GLY A 1 101 ? 10.68 7.48 -7.379 1 95.75 101 GLY A O 1
ATOM 805 N N . TRP A 1 102 ? 10.914 5.469 -6.398 1 95.56 102 TRP A N 1
ATOM 806 C CA . TRP A 1 102 ? 9.594 4.984 -6.805 1 95.56 102 TRP A CA 1
ATOM 807 C C . TRP A 1 102 ? 8.609 5.059 -5.645 1 95.56 102 TRP A C 1
ATOM 809 O O . TRP A 1 102 ? 8.469 4.105 -4.879 1 95.56 102 TRP A O 1
ATOM 819 N N . TRP A 1 103 ? 7.902 6.176 -5.664 1 98.06 103 TRP A N 1
ATOM 820 C CA . TRP A 1 103 ? 7.004 6.453 -4.547 1 98.06 103 TRP A CA 1
ATOM 821 C C . TRP A 1 103 ? 5.664 5.75 -4.742 1 98.06 103 TRP A C 1
ATOM 823 O O . TRP A 1 103 ? 5.168 5.645 -5.863 1 98.06 103 TRP A O 1
ATOM 833 N N . MET A 1 104 ? 5.137 5.25 -3.637 1 97.81 104 MET A N 1
ATOM 834 C CA . MET A 1 104 ? 3.824 4.609 -3.652 1 97.81 104 MET A CA 1
ATOM 835 C C . MET A 1 104 ? 3.014 5 -2.422 1 97.81 104 MET A C 1
ATOM 837 O O . MET A 1 104 ? 3.572 5.207 -1.345 1 97.81 104 MET A O 1
ATOM 841 N N . TRP A 1 105 ? 1.714 5.121 -2.629 1 98.44 105 TRP A N 1
ATOM 842 C CA . TRP A 1 105 ? 0.804 5.273 -1.498 1 98.44 105 TRP A CA 1
ATOM 843 C C . TRP A 1 105 ? 0.584 3.941 -0.792 1 98.44 105 TRP A C 1
ATOM 845 O O . TRP A 1 105 ? 0.433 2.904 -1.442 1 98.44 105 TRP A O 1
ATOM 855 N N . SER A 1 106 ? 0.46 3.99 0.503 1 98.19 106 SER A N 1
ATOM 856 C CA . SER A 1 106 ? 0.264 2.768 1.275 1 98.19 106 SER A CA 1
ATOM 857 C C . SER A 1 106 ? -1.136 2.201 1.066 1 98.19 106 SER A C 1
ATOM 859 O O . SER A 1 106 ? -1.399 1.043 1.401 1 98.19 106 SER A O 1
ATOM 861 N N . ASP A 1 107 ? -2.045 3.004 0.553 1 97.19 107 ASP A N 1
ATOM 862 C CA . ASP A 1 107 ? -3.396 2.508 0.315 1 97.19 107 ASP A CA 1
ATOM 863 C C . ASP A 1 107 ? -3.547 1.987 -1.112 1 97.19 107 ASP A C 1
ATOM 865 O O . ASP A 1 107 ? -4.648 1.628 -1.534 1 97.19 107 ASP A O 1
ATOM 869 N N . GLY A 1 108 ? -2.48 1.987 -1.854 1 96.31 108 GLY A N 1
ATOM 870 C CA . GLY A 1 108 ? -2.457 1.377 -3.172 1 96.31 108 GLY A CA 1
ATOM 871 C C . GLY A 1 108 ? -3.033 2.271 -4.254 1 96.31 108 GLY A C 1
ATOM 872 O O . GLY A 1 108 ? -3.025 1.912 -5.434 1 96.31 108 GLY A O 1
ATOM 873 N N . SER A 1 109 ? -3.498 3.414 -3.945 1 96.19 109 SER A N 1
ATOM 874 C CA . SER A 1 109 ? -4.098 4.301 -4.938 1 96.19 109 SER A CA 1
ATOM 875 C C . SER A 1 109 ? -3.041 4.887 -5.867 1 96.19 109 SER A C 1
ATOM 877 O O . SER A 1 109 ? -1.847 4.836 -5.566 1 96.19 109 SER A O 1
ATOM 879 N N . MET A 1 110 ? -3.455 5.367 -6.977 1 95.69 110 MET A N 1
ATOM 880 C CA . MET A 1 110 ? -2.566 5.961 -7.973 1 95.69 110 MET A CA 1
ATOM 881 C C . MET A 1 110 ? -2.07 7.328 -7.508 1 95.69 110 MET A C 1
ATOM 883 O O . MET A 1 110 ? -2.719 7.984 -6.695 1 95.69 110 MET A O 1
ATOM 887 N N . ILE A 1 111 ? -0.916 7.695 -8.008 1 97.31 111 ILE A N 1
ATOM 888 C CA . ILE A 1 111 ? -0.363 9.008 -7.707 1 97.31 111 ILE A CA 1
ATOM 889 C C . ILE A 1 111 ? -0.895 10.039 -8.703 1 97.31 111 ILE A C 1
ATOM 891 O O . ILE A 1 111 ? -0.547 10 -9.883 1 97.31 111 ILE A O 1
ATOM 895 N N . GLU A 1 112 ? -1.707 10.938 -8.211 1 96.94 112 GLU A N 1
ATOM 896 C CA . GLU A 1 112 ? -2.318 11.953 -9.062 1 96.94 112 GLU A CA 1
ATOM 897 C C . GLU A 1 112 ? -1.813 13.344 -8.711 1 96.94 112 GLU A C 1
ATOM 899 O O . GLU A 1 112 ? -1.973 14.289 -9.492 1 96.94 112 GLU A O 1
ATOM 904 N N . PHE A 1 113 ? -1.336 13.445 -7.621 1 97.06 113 PHE A N 1
ATOM 905 C CA . PHE A 1 113 ? -0.928 14.719 -7.047 1 97.06 113 PHE A CA 1
ATOM 906 C C . PHE A 1 113 ? 0.247 14.539 -6.094 1 97.06 113 PHE A C 1
ATOM 908 O O . PHE A 1 113 ? 0.297 13.555 -5.344 1 97.06 113 PHE A O 1
ATOM 915 N N . VAL A 1 114 ? 1.26 15.391 -6.164 1 97.69 114 VAL A N 1
ATOM 916 C CA . VAL A 1 114 ? 2.332 15.461 -5.176 1 97.69 114 VAL A CA 1
ATOM 917 C C . VAL A 1 114 ? 2.559 16.922 -4.77 1 97.69 114 VAL A C 1
ATOM 919 O O . VAL A 1 114 ? 2.348 17.828 -5.566 1 97.69 114 VAL A O 1
ATOM 922 N N . ASP A 1 115 ? 2.965 17.156 -3.508 1 96.38 115 ASP A N 1
ATOM 923 C CA . ASP A 1 115 ? 3.182 18.5 -3.004 1 96.38 115 ASP A CA 1
ATOM 924 C C . ASP A 1 115 ? 4.512 18.609 -2.264 1 96.38 115 ASP A C 1
ATOM 926 O O . ASP A 1 115 ? 4.559 19.062 -1.119 1 96.38 115 ASP A O 1
ATOM 930 N N . TRP A 1 116 ? 5.562 18.219 -2.932 1 96.94 116 TRP A N 1
ATOM 931 C CA . TRP A 1 116 ? 6.895 18.281 -2.344 1 96.94 116 TRP A CA 1
ATOM 932 C C . TRP A 1 116 ? 7.32 19.734 -2.123 1 96.94 116 TRP A C 1
ATOM 934 O O . TRP A 1 116 ? 7.086 20.594 -2.977 1 96.94 116 TRP A O 1
ATOM 944 N N . ASN A 1 117 ? 7.922 20.016 -1.021 1 94.81 117 ASN A N 1
ATOM 945 C CA . ASN A 1 117 ? 8.602 21.281 -0.822 1 94.81 117 ASN A CA 1
ATOM 946 C C . ASN A 1 117 ? 9.758 21.469 -1.796 1 94.81 117 ASN A C 1
ATOM 948 O O . ASN A 1 117 ? 10.242 20.484 -2.383 1 94.81 117 ASN A O 1
ATOM 952 N N . GLU A 1 118 ? 10.141 22.703 -1.919 1 93.06 118 GLU A N 1
ATOM 953 C CA . GLU A 1 118 ? 11.305 23 -2.756 1 93.06 118 GLU A CA 1
ATOM 954 C C . GLU A 1 118 ? 12.508 22.156 -2.33 1 93.06 118 GLU A C 1
ATOM 956 O O . GLU A 1 118 ? 12.797 22.047 -1.137 1 93.06 118 GLU A O 1
ATOM 961 N N . ASN A 1 119 ? 13.234 21.484 -3.266 1 94.69 119 ASN A N 1
ATOM 962 C CA . ASN A 1 119 ? 14.438 20.688 -3.068 1 94.69 119 ASN A CA 1
ATOM 963 C C . ASN A 1 119 ? 14.125 19.375 -2.355 1 94.69 119 ASN A C 1
ATOM 965 O O . ASN A 1 119 ? 15.016 18.766 -1.759 1 94.69 119 ASN A O 1
ATOM 969 N N . GLN A 1 120 ? 12.812 19.031 -2.381 1 95.56 120 GLN A N 1
ATOM 970 C CA . GLN A 1 120 ? 12.391 17.75 -1.817 1 95.56 120 GLN A CA 1
ATOM 971 C C . GLN A 1 120 ? 11.711 16.891 -2.871 1 95.56 120 GLN A C 1
ATOM 973 O O . GLN A 1 120 ? 11.172 17.406 -3.852 1 95.56 120 GLN A O 1
ATOM 978 N N . PRO A 1 121 ? 11.609 15.594 -2.689 1 97.38 121 PRO A N 1
ATOM 979 C CA . PRO A 1 121 ? 12.398 14.828 -1.721 1 97.38 121 PRO A CA 1
ATOM 980 C C . PRO A 1 121 ? 13.891 14.844 -2.031 1 97.38 121 PRO A C 1
ATOM 982 O O . PRO A 1 121 ? 14.289 14.781 -3.199 1 97.38 121 PRO A O 1
ATOM 985 N N . ASP A 1 122 ? 14.812 14.891 -1.062 1 97.56 122 ASP A N 1
ATOM 986 C CA . ASP A 1 122 ? 16.25 15.008 -1.312 1 97.56 122 ASP A CA 1
ATOM 987 C C . ASP A 1 122 ? 17 13.766 -0.847 1 97.56 122 ASP A C 1
ATOM 989 O O . ASP A 1 122 ? 18.203 13.625 -1.081 1 97.56 122 ASP A O 1
ATOM 993 N N . ASN A 1 123 ? 16.234 12.828 -0.229 1 98.12 123 ASN A N 1
ATOM 994 C CA . ASN A 1 123 ? 16.859 11.602 0.272 1 98.12 123 ASN A CA 1
ATOM 995 C C . ASN A 1 123 ? 18.172 11.891 0.996 1 98.12 123 ASN A C 1
ATOM 997 O O . ASN A 1 123 ? 19.172 11.234 0.747 1 98.12 123 ASN A O 1
ATOM 1001 N N . GLN A 1 124 ? 18.094 12.852 1.854 1 95.69 124 GLN A N 1
ATOM 1002 C CA . GLN A 1 124 ? 19.312 13.242 2.564 1 95.69 124 GLN A CA 1
ATOM 1003 C C . GLN A 1 124 ? 19.969 12.039 3.232 1 95.69 124 GLN A C 1
ATOM 1005 O O . GLN A 1 124 ? 19.297 11.266 3.932 1 95.69 124 GLN A O 1
ATOM 1010 N N . LEU A 1 125 ? 21.297 11.797 2.945 1 95.44 125 LEU A N 1
ATOM 1011 C CA . LEU A 1 125 ? 22.125 10.734 3.498 1 95.44 125 LEU A CA 1
ATOM 1012 C C . LEU A 1 125 ? 21.656 9.367 3.027 1 95.44 125 LEU A C 1
ATOM 1014 O O . LEU A 1 125 ? 22.094 8.336 3.541 1 95.44 125 LEU A O 1
ATOM 1018 N N . GLY A 1 126 ? 20.719 9.258 2.158 1 95.69 126 GLY A N 1
ATOM 1019 C CA . GLY A 1 126 ? 20.344 8.031 1.479 1 95.69 126 GLY A CA 1
ATOM 1020 C C . GLY A 1 126 ? 19.328 7.211 2.25 1 95.69 126 GLY A C 1
ATOM 1021 O O . GLY A 1 126 ? 18.953 6.121 1.818 1 95.69 126 GLY A O 1
ATOM 1022 N N . GLY A 1 127 ? 18.781 7.664 3.375 1 96.12 127 GLY A N 1
ATOM 1023 C CA . GLY A 1 127 ? 17.938 6.84 4.227 1 96.12 127 GLY A CA 1
ATOM 1024 C C . GLY A 1 127 ? 16.547 7.414 4.426 1 96.12 127 GLY A C 1
ATOM 1025 O O . GLY A 1 127 ? 15.836 7.02 5.352 1 96.12 127 GLY A O 1
ATOM 1026 N N . GLU A 1 128 ? 16.156 8.406 3.617 1 98.06 128 GLU A N 1
ATOM 1027 C CA . GLU A 1 128 ? 14.844 9.023 3.744 1 98.06 128 GLU A CA 1
ATOM 1028 C C . GLU A 1 128 ? 13.852 8.422 2.748 1 98.06 128 GLU A C 1
ATOM 1030 O O . GLU A 1 128 ? 13.914 8.711 1.552 1 98.06 128 GLU A O 1
ATOM 1035 N N . HIS A 1 129 ? 12.922 7.559 3.25 1 98.25 129 HIS A N 1
ATOM 1036 C CA . HIS A 1 129 ? 12.078 6.789 2.342 1 98.25 129 HIS A CA 1
ATOM 1037 C C . HIS A 1 129 ? 10.602 6.992 2.656 1 98.25 129 HIS A C 1
ATOM 1039 O O . HIS A 1 129 ? 9.734 6.355 2.045 1 98.25 129 HIS A O 1
ATOM 1045 N N . CYS A 1 130 ? 10.312 7.789 3.629 1 98.69 130 CYS A N 1
ATOM 1046 C CA . CYS A 1 130 ? 8.93 8.07 4 1 98.69 130 CYS A CA 1
ATOM 1047 C C . CYS A 1 130 ? 8.641 9.57 3.949 1 98.69 130 CYS A C 1
ATOM 1049 O O . CYS A 1 130 ? 9.523 10.383 4.23 1 98.69 130 CYS A O 1
ATOM 1051 N N . ALA A 1 131 ? 7.426 9.891 3.604 1 98.38 131 ALA A N 1
ATOM 1052 C CA . ALA A 1 131 ? 7.062 11.297 3.459 1 98.38 131 ALA A CA 1
ATOM 1053 C C . ALA A 1 131 ? 6.191 11.758 4.621 1 98.38 131 ALA A C 1
ATOM 1055 O O . ALA A 1 131 ? 5.359 11 5.121 1 98.38 131 ALA A O 1
ATOM 1056 N N . HIS A 1 132 ? 6.395 12.914 5.051 1 97.31 132 HIS A N 1
ATOM 1057 C CA . HIS A 1 132 ? 5.516 13.578 6.012 1 97.31 132 HIS A CA 1
ATOM 1058 C C . HIS A 1 132 ? 5.219 15.008 5.59 1 97.31 132 HIS A C 1
ATOM 1060 O O . HIS A 1 132 ? 5.906 15.57 4.734 1 97.31 132 HIS A O 1
ATOM 1066 N N . ILE A 1 133 ? 4.203 15.594 6.102 1 95.62 133 ILE A N 1
ATOM 1067 C CA . ILE A 1 133 ? 3.852 17 5.945 1 95.62 133 ILE A CA 1
ATOM 1068 C C . ILE A 1 133 ? 4.59 17.828 6.988 1 95.62 133 ILE A C 1
ATOM 1070 O O . ILE A 1 133 ? 4.664 17.453 8.156 1 95.62 133 ILE A O 1
ATOM 1074 N N . THR A 1 134 ? 5.148 18.906 6.578 1 91.25 134 T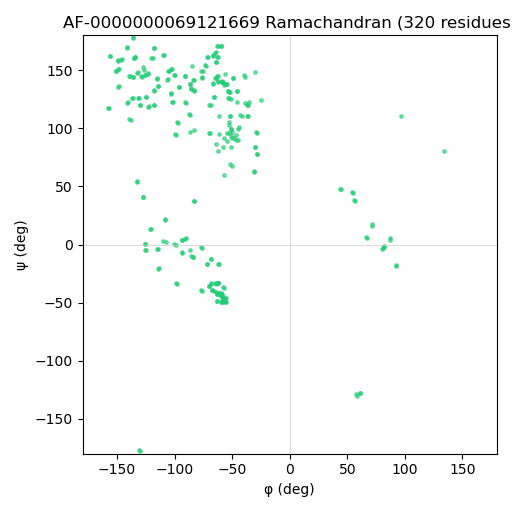HR A N 1
ATOM 1075 C CA . THR A 1 134 ? 5.758 19.875 7.488 1 91.25 134 THR A CA 1
ATOM 1076 C C . THR A 1 134 ? 5.215 21.266 7.23 1 91.25 134 THR A C 1
ATOM 1078 O O . THR A 1 134 ? 4.832 21.594 6.105 1 91.25 134 THR A O 1
ATOM 1081 N N . PHE A 1 135 ? 5.258 22.031 8.336 1 83.5 135 PHE A N 1
ATOM 1082 C CA . PHE A 1 135 ? 4.793 23.406 8.242 1 83.5 135 PHE A CA 1
ATOM 1083 C C . PHE A 1 135 ? 5.961 24.375 8.367 1 83.5 135 PHE A C 1
ATOM 1085 O O . PHE A 1 135 ? 5.758 25.578 8.562 1 83.5 135 PHE A O 1
ATOM 1092 N N . ASP A 1 136 ? 7.23 23.672 8.469 1 68.75 136 ASP A N 1
ATOM 1093 C CA . ASP A 1 136 ? 8.422 24.5 8.633 1 68.75 136 ASP A CA 1
ATOM 1094 C C . ASP A 1 136 ? 8.562 25.5 7.484 1 68.75 136 ASP A C 1
ATOM 1096 O O . ASP A 1 136 ? 9.602 26.156 7.344 1 68.75 136 ASP A O 1
ATOM 1100 N N . GLY A 1 137 ? 7.801 26.375 7.141 1 55.91 137 GLY A N 1
ATOM 1101 C CA . GLY A 1 137 ? 7.867 27.375 6.094 1 55.91 137 GLY A CA 1
ATOM 1102 C C . GLY A 1 137 ? 6.582 27.5 5.297 1 55.91 137 GLY A C 1
ATOM 1103 O O . GLY A 1 137 ? 6.055 26.5 4.805 1 55.91 137 GLY A O 1
ATOM 1104 N N . LYS A 1 138 ? 5.57 28.234 5.832 1 58.91 138 LYS A N 1
ATOM 1105 C CA . LYS A 1 138 ? 4.266 28.531 5.246 1 58.91 138 LYS A CA 1
ATOM 1106 C C . LYS A 1 138 ? 4.316 28.469 3.725 1 58.91 138 LYS A C 1
ATOM 1108 O O . LYS A 1 138 ? 5.238 29 3.107 1 58.91 138 LYS A O 1
ATOM 1113 N N . PRO A 1 139 ? 3.475 27.672 3.078 1 63.44 139 PRO A N 1
ATOM 1114 C CA . PRO A 1 139 ? 2.373 26.719 3.168 1 63.44 139 PRO A CA 1
ATOM 1115 C C . PRO A 1 139 ? 2.855 25.297 3.439 1 63.44 139 PRO A C 1
ATOM 1117 O O . PRO A 1 139 ? 4.016 24.969 3.174 1 63.44 139 PRO A O 1
ATOM 1120 N N . ALA A 1 140 ? 2.07 24.406 4.055 1 79.94 140 ALA A N 1
ATOM 1121 C CA . ALA A 1 140 ? 2.357 23 4.328 1 79.94 140 ALA A CA 1
ATOM 1122 C C . ALA A 1 140 ? 2.816 22.281 3.066 1 79.94 140 ALA A C 1
ATOM 1124 O O . ALA A 1 140 ? 2.264 22.5 1.984 1 79.94 140 ALA A O 1
ATOM 1125 N N . GLY A 1 141 ? 3.963 21.625 3.064 1 93 141 GLY A N 1
ATOM 1126 C CA . GLY A 1 141 ? 4.457 20.781 1.99 1 93 141 GLY A CA 1
ATOM 1127 C C . GLY A 1 141 ? 5.059 19.469 2.484 1 93 141 GLY A C 1
ATOM 1128 O O . GLY A 1 141 ? 5.086 19.219 3.689 1 93 141 GLY A O 1
ATOM 1129 N N . TRP A 1 142 ? 5.504 18.625 1.479 1 97.12 142 TRP A N 1
ATOM 1130 C CA . TRP A 1 142 ? 5.984 17.297 1.827 1 97.12 142 TRP A CA 1
ATOM 1131 C C . TRP A 1 142 ? 7.508 17.25 1.876 1 97.12 142 TRP A C 1
ATOM 1133 O O . TRP A 1 142 ? 8.172 17.953 1.107 1 97.12 142 TRP A O 1
ATOM 1143 N N . GLU A 1 143 ? 8.023 16.484 2.736 1 96.06 143 GLU A N 1
ATOM 1144 C CA . GLU A 1 143 ? 9.445 16.156 2.812 1 96.06 143 GLU A CA 1
ATOM 1145 C C . GLU A 1 143 ? 9.656 14.664 3.055 1 96.06 143 GLU A C 1
ATOM 1147 O O . GLU A 1 143 ? 8.859 14.023 3.748 1 96.06 143 GLU A O 1
ATOM 1152 N N . ASP A 1 144 ? 10.695 14.148 2.441 1 98 144 ASP A N 1
ATOM 1153 C CA . ASP A 1 144 ? 11.062 12.781 2.799 1 98 144 ASP A CA 1
ATOM 1154 C C . ASP A 1 144 ? 11.992 12.758 4.008 1 98 144 ASP A C 1
ATOM 1156 O O . ASP A 1 144 ? 12.836 13.641 4.164 1 98 144 ASP A O 1
ATOM 1160 N N . VAL A 1 145 ? 11.727 11.867 4.824 1 97.56 145 VAL A N 1
ATOM 1161 C CA . VAL A 1 145 ? 12.516 11.664 6.031 1 97.56 145 VAL A CA 1
ATOM 1162 C C . VAL A 1 145 ? 12.672 10.172 6.305 1 97.56 145 VAL A C 1
ATOM 1164 O O . VAL A 1 145 ? 12.109 9.344 5.586 1 97.56 145 VAL A O 1
ATOM 1167 N N . SER A 1 146 ? 13.578 9.852 7.285 1 97.88 146 SER A N 1
ATOM 1168 C CA . SER A 1 146 ? 13.695 8.461 7.703 1 97.88 146 SER A CA 1
ATOM 1169 C C . SER A 1 146 ? 12.367 7.93 8.234 1 97.88 146 SER A C 1
ATOM 1171 O O . SER A 1 146 ? 11.688 8.609 9 1 97.88 146 SER A O 1
ATOM 1173 N N . CYS A 1 147 ? 12.016 6.688 7.898 1 97.94 147 CYS A N 1
ATOM 1174 C CA . CYS A 1 147 ? 10.758 6.07 8.312 1 97.94 147 CYS A CA 1
ATOM 1175 C C . CYS A 1 147 ? 10.75 5.809 9.82 1 97.94 147 CYS A C 1
ATOM 1177 O O . CYS A 1 147 ? 9.703 5.535 10.398 1 97.94 147 CYS A O 1
ATOM 1179 N N . THR A 1 148 ? 11.867 5.922 10.383 1 97.31 148 THR A N 1
ATOM 1180 C CA . THR A 1 148 ? 11.984 5.57 11.797 1 97.31 148 THR A CA 1
ATOM 1181 C C . THR A 1 148 ? 11.797 6.801 12.68 1 97.31 148 THR A C 1
ATOM 1183 O O . THR A 1 148 ? 11.797 6.699 13.906 1 97.31 148 THR A O 1
ATOM 1186 N N . LYS A 1 149 ? 11.711 7.988 12.055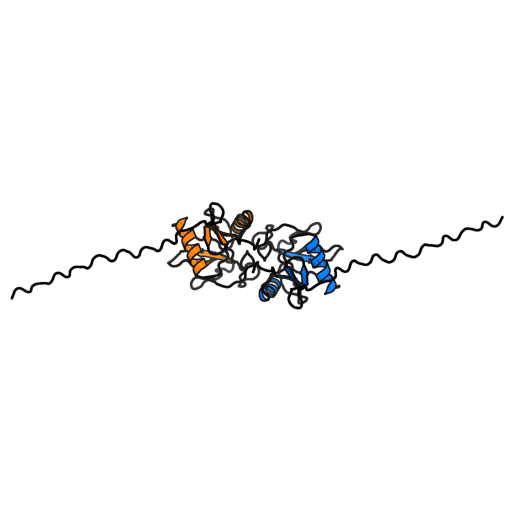 1 96.5 149 LYS A N 1
ATOM 1187 C CA . LYS A 1 149 ? 11.352 9.156 12.852 1 96.5 149 LYS A CA 1
ATOM 1188 C C . LYS A 1 149 ? 9.945 9.031 13.43 1 96.5 149 LYS A C 1
ATOM 1190 O O . LYS A 1 149 ? 9.133 8.25 12.922 1 96.5 149 LYS A O 1
ATOM 1195 N N . VAL A 1 150 ? 9.727 9.742 14.461 1 96.62 150 VAL A N 1
ATOM 1196 C CA . VAL A 1 150 ? 8.422 9.703 15.102 1 96.62 150 VAL A CA 1
ATOM 1197 C C . VAL A 1 150 ? 7.625 10.953 14.734 1 96.62 150 VAL A C 1
ATOM 1199 O O . VAL A 1 150 ? 8.156 12.062 14.781 1 96.62 150 VAL A O 1
ATOM 1202 N N . SER A 1 151 ? 6.434 10.836 14.297 1 96 151 SER A N 1
ATOM 1203 C CA . SER A 1 151 ? 5.562 11.938 13.898 1 96 151 SER A CA 1
ATOM 1204 C C . SER A 1 151 ? 4.098 11.609 14.164 1 96 151 SER A C 1
ATOM 1206 O O . SER A 1 151 ? 3.727 10.438 14.25 1 96 151 SER A O 1
ATOM 1208 N N . SER A 1 152 ? 3.316 12.688 14.422 1 96.75 152 SER A N 1
ATOM 1209 C CA . SER A 1 152 ? 1.87 12.516 14.336 1 96.75 152 SER A CA 1
ATOM 1210 C C . SER A 1 152 ? 1.438 12.156 12.922 1 96.75 152 SER A C 1
ATOM 1212 O O . SER A 1 152 ? 2.268 12.086 12.016 1 96.75 152 SER A O 1
ATOM 1214 N N . PHE A 1 153 ? 0.18 11.797 12.797 1 97.75 153 PHE A N 1
ATOM 1215 C CA . PHE A 1 153 ? -0.175 11.297 11.469 1 97.75 153 PHE A CA 1
ATOM 1216 C C . PHE A 1 153 ? -1.667 11.469 11.211 1 97.75 153 PHE A C 1
ATOM 1218 O O . PHE A 1 153 ? -2.428 11.789 12.125 1 97.75 153 PHE A O 1
ATOM 1225 N N . VAL A 1 154 ? -2.014 11.398 9.938 1 97.94 154 VAL A N 1
ATOM 1226 C CA . VAL A 1 154 ? -3.395 11.492 9.469 1 97.94 154 VAL A CA 1
ATOM 1227 C C . VAL A 1 154 ? -3.791 10.195 8.773 1 97.94 154 VAL A C 1
ATOM 1229 O O . VAL A 1 154 ? -3.029 9.656 7.965 1 97.94 154 VAL A O 1
ATOM 1232 N N . CYS A 1 155 ? -4.957 9.672 9.141 1 98.62 155 CYS A N 1
ATOM 1233 C CA . CYS A 1 155 ? -5.527 8.484 8.508 1 98.62 155 CYS A CA 1
ATOM 1234 C C . CYS A 1 155 ? -6.637 8.867 7.535 1 98.62 155 CYS A C 1
ATOM 1236 O O . CYS A 1 155 ? -7.309 9.883 7.719 1 98.62 155 CYS A O 1
ATOM 1238 N N . LYS A 1 156 ? -6.797 8.078 6.551 1 98.38 156 LYS A N 1
ATOM 1239 C CA . LYS A 1 156 ? -7.871 8.219 5.578 1 98.38 156 LYS A CA 1
ATOM 1240 C C . LYS A 1 156 ? -8.617 6.902 5.379 1 98.38 156 LYS A C 1
ATOM 1242 O O . LYS A 1 156 ? -7.992 5.871 5.117 1 98.38 156 LYS A O 1
ATOM 1247 N N . ALA A 1 157 ? -9.914 6.898 5.664 1 96.81 157 ALA A N 1
ATOM 1248 C CA . ALA A 1 157 ? -10.797 5.77 5.395 1 96.81 157 ALA A CA 1
ATOM 1249 C C . ALA A 1 157 ? -11.633 6.012 4.141 1 96.81 157 ALA A C 1
ATOM 1251 O O . ALA A 1 157 ? -12.375 6.996 4.062 1 96.81 157 ALA A O 1
ATOM 1252 N N . ARG A 1 158 ? -11.461 5.062 3.215 1 86.94 158 ARG A N 1
ATOM 1253 C CA . ARG A 1 158 ? -12.211 5.184 1.971 1 86.94 158 ARG A CA 1
ATOM 1254 C C . ARG A 1 158 ? -13.562 4.48 2.072 1 86.94 158 ARG A C 1
ATOM 1256 O O . ARG A 1 158 ? -13.664 3.4 2.66 1 86.94 158 ARG A O 1
ATOM 1263 N N . VAL A 1 159 ? -14.57 5.195 1.873 1 71.44 159 VAL A N 1
ATOM 1264 C CA . VAL A 1 159 ? -15.891 4.57 1.895 1 71.44 159 VAL A CA 1
ATOM 1265 C C . VAL A 1 159 ? -16.047 3.668 0.675 1 71.44 159 VAL A C 1
ATOM 1267 O O . VAL A 1 159 ? -15.891 4.113 -0.463 1 71.44 159 VAL A O 1
ATOM 1270 N N . ASN A 1 160 ? -15.766 2.32 0.908 1 56.56 160 ASN A N 1
ATOM 1271 C CA . ASN A 1 160 ? -15.969 1.348 -0.16 1 56.56 160 ASN A CA 1
ATOM 1272 C C . ASN A 1 160 ? -17.406 1.374 -0.679 1 56.56 160 ASN A C 1
ATOM 1274 O O . ASN A 1 160 ? -18.328 1.744 0.05 1 56.56 160 ASN A O 1
ATOM 1278 N N . CYS A 1 161 ? -17.578 1.304 -2.062 1 54.31 161 CYS A N 1
ATOM 1279 C CA . CYS A 1 161 ? -18.891 1.235 -2.695 1 54.31 161 CYS A CA 1
ATOM 1280 C C . CYS A 1 161 ? -19.75 0.147 -2.059 1 54.31 161 CYS A C 1
ATOM 1282 O O . CYS A 1 161 ? -19.344 -1.015 -1.998 1 54.31 161 CYS A O 1
ATOM 1284 N N . HIS A 1 162 ? -20.203 0.225 -0.821 1 41.31 162 HIS A N 1
ATOM 1285 C CA . HIS A 1 162 ? -21.203 -0.742 -0.394 1 41.31 162 HIS A CA 1
ATOM 1286 C C . HIS A 1 162 ? -22.406 -0.74 -1.332 1 41.31 162 HIS A C 1
ATOM 1288 O O . HIS A 1 162 ? -22.734 0.293 -1.917 1 41.31 162 HIS A O 1
ATOM 1294 N N . MET B 1 1 ? -12.031 -82.438 -8.703 1 34.12 1 MET B N 1
ATOM 1295 C CA . MET B 1 1 ? -12.82 -81.25 -8.32 1 34.12 1 MET B CA 1
ATOM 1296 C C . MET B 1 1 ? -12.164 -80 -8.812 1 34.12 1 MET B C 1
ATOM 1298 O O . MET B 1 1 ? -11.07 -79.625 -8.375 1 34.12 1 MET B O 1
ATOM 1302 N N . CYS B 1 2 ? -12.32 -79.625 -10.109 1 35.62 2 CYS B N 1
ATOM 1303 C CA . CYS B 1 2 ? -11.797 -78.562 -11.008 1 35.62 2 CYS B CA 1
ATOM 1304 C C . CYS B 1 2 ? -12.195 -77.188 -10.523 1 35.62 2 CYS B C 1
ATOM 1306 O O . CYS B 1 2 ? -13.375 -76.875 -10.453 1 35.62 2 CYS B O 1
ATOM 1308 N N . GLY B 1 3 ? -11.477 -76.688 -9.57 1 33.47 3 GLY B N 1
ATOM 1309 C CA . GLY B 1 3 ? -11.719 -75.375 -8.906 1 33.47 3 GLY B CA 1
ATOM 1310 C C . GLY B 1 3 ? -11.898 -74.25 -9.875 1 33.47 3 GLY B C 1
ATOM 1311 O O . GLY B 1 3 ? -11.023 -73.938 -10.695 1 33.47 3 GLY B O 1
ATOM 1312 N N . LEU B 1 4 ? -13.133 -73.938 -10.289 1 37.88 4 LEU B N 1
ATOM 1313 C CA . LEU B 1 4 ? -13.523 -72.812 -11.164 1 37.88 4 LEU B CA 1
ATOM 1314 C C . LEU B 1 4 ? -13.039 -71.5 -10.617 1 37.88 4 LEU B C 1
ATOM 1316 O O . LEU B 1 4 ? -13.445 -71.062 -9.531 1 37.88 4 LEU B O 1
ATOM 1320 N N . HIS B 1 5 ? -11.797 -71.062 -10.969 1 40.88 5 HIS B N 1
ATOM 1321 C CA . HIS B 1 5 ? -11.289 -69.75 -10.586 1 40.88 5 HIS B CA 1
ATOM 1322 C C . HIS B 1 5 ? -12.141 -68.625 -11.172 1 40.88 5 HIS B C 1
ATOM 1324 O O . HIS B 1 5 ? -12.367 -68.562 -12.383 1 40.88 5 HIS B O 1
ATOM 1330 N N . ALA B 1 6 ? -13.109 -68.125 -10.398 1 44.12 6 ALA B N 1
ATOM 1331 C CA . ALA B 1 6 ? -13.922 -67 -10.812 1 44.12 6 ALA B CA 1
ATOM 1332 C C . ALA B 1 6 ? -13.039 -65.812 -11.242 1 44.12 6 ALA B C 1
ATOM 1334 O O . ALA B 1 6 ? -12.172 -65.375 -10.484 1 44.12 6 ALA B O 1
ATOM 1335 N N . LEU B 1 7 ? -12.867 -65.562 -12.555 1 41.81 7 LEU B N 1
ATOM 1336 C CA . LEU B 1 7 ? -12.219 -64.375 -13.102 1 41.81 7 LEU B CA 1
ATOM 1337 C C . LEU B 1 7 ? -12.844 -63.125 -12.547 1 41.81 7 LEU B C 1
ATOM 1339 O O . LEU B 1 7 ? -14.047 -62.875 -12.711 1 41.81 7 LEU B O 1
ATOM 1343 N N . ALA B 1 8 ? -12.289 -62.531 -11.516 1 49.12 8 ALA B N 1
ATOM 1344 C CA . ALA B 1 8 ? -12.711 -61.219 -11.047 1 49.12 8 ALA B CA 1
ATOM 1345 C C . ALA B 1 8 ? -12.75 -60.188 -12.195 1 49.12 8 ALA B C 1
ATOM 1347 O O . ALA B 1 8 ? -11.742 -59.969 -12.875 1 49.12 8 ALA B O 1
ATOM 1348 N N . LEU B 1 9 ? -13.898 -60 -12.828 1 44.12 9 LEU B N 1
ATOM 1349 C CA . LEU B 1 9 ? -14.039 -58.875 -13.758 1 44.12 9 LEU B CA 1
ATOM 1350 C C . LEU B 1 9 ? -13.508 -57.594 -13.141 1 44.12 9 LEU B C 1
ATOM 1352 O O . LEU B 1 9 ? -13.93 -57.188 -12.055 1 44.12 9 LEU B O 1
ATOM 1356 N N . ALA B 1 10 ? -12.227 -57.219 -13.391 1 49.19 10 ALA B N 1
ATOM 1357 C CA . ALA B 1 10 ? -11.734 -55.875 -13.062 1 49.19 10 ALA B CA 1
ATOM 1358 C C . ALA B 1 10 ? -12.734 -54.812 -13.492 1 49.19 10 ALA B C 1
ATOM 1360 O O . ALA B 1 10 ? -13.227 -54.844 -14.625 1 49.19 10 ALA B O 1
ATOM 1361 N N . GLY B 1 11 ? -13.578 -54.281 -12.562 1 50.06 11 GLY B N 1
ATOM 1362 C CA . GLY B 1 11 ? -14.422 -53.156 -12.922 1 50.06 11 GLY B CA 1
ATOM 1363 C C . GLY B 1 11 ? -13.727 -52.125 -13.82 1 50.06 11 GLY B C 1
ATOM 1364 O O . GLY B 1 11 ? -12.5 -52.156 -13.961 1 50.06 11 GLY B O 1
ATOM 1365 N N . PRO B 1 12 ? -14.469 -51.5 -14.781 1 49.5 12 PRO B N 1
ATOM 1366 C CA . PRO B 1 12 ? -13.844 -50.531 -15.656 1 49.5 12 PRO B CA 1
ATOM 1367 C C . PRO B 1 12 ? -12.953 -49.531 -14.898 1 49.5 12 PRO B C 1
ATOM 1369 O O . PRO B 1 12 ? -13.156 -49.312 -13.711 1 49.5 12 PRO B O 1
ATOM 1372 N N . PRO B 1 13 ? -11.711 -49.25 -15.32 1 45.47 13 PRO B N 1
ATOM 1373 C CA . PRO B 1 13 ? -10.906 -48.188 -14.703 1 45.47 13 PRO B CA 1
ATOM 1374 C C . PRO B 1 13 ? -11.711 -46.938 -14.391 1 45.47 13 PRO B C 1
ATOM 1376 O O . PRO B 1 13 ? -12.68 -46.625 -15.094 1 45.47 13 PRO B O 1
ATOM 1379 N N . THR B 1 14 ? -11.992 -46.562 -13.148 1 47.38 14 THR B N 1
ATOM 1380 C CA . THR B 1 14 ? -12.539 -45.25 -12.797 1 47.38 14 THR B CA 1
ATOM 1381 C C . THR B 1 14 ? -11.938 -44.156 -13.672 1 47.38 14 THR B C 1
ATOM 1383 O O . THR B 1 14 ? -10.734 -44.156 -13.938 1 47.38 14 THR B O 1
ATOM 1386 N N . GLU B 1 15 ? -12.727 -43.562 -14.578 1 46.03 15 GLU B N 1
ATOM 1387 C CA . GLU B 1 15 ? -12.273 -42.375 -15.328 1 46.03 15 GLU B CA 1
ATOM 1388 C C . GLU B 1 15 ? -11.414 -41.469 -14.453 1 46.03 15 GLU B C 1
ATOM 1390 O O . GLU B 1 15 ? -11.664 -41.312 -13.258 1 46.03 15 GLU B O 1
ATOM 1395 N N . PRO B 1 16 ? -10.148 -41.219 -14.828 1 43 16 PRO B N 1
ATOM 1396 C CA . PRO B 1 16 ? -9.398 -40.25 -14.039 1 43 16 PRO B CA 1
ATOM 1397 C C . PRO B 1 16 ? -10.266 -39.062 -13.602 1 43 16 PRO B C 1
ATOM 1399 O O . PRO B 1 16 ? -11.25 -38.719 -14.258 1 43 16 PRO B O 1
ATOM 1402 N N . SER B 1 17 ? -10.414 -38.781 -12.312 1 41.28 17 SER B N 1
ATOM 1403 C CA . SER B 1 17 ? -10.969 -37.531 -11.789 1 41.28 17 SER B CA 1
ATOM 1404 C C . SER B 1 17 ? -10.719 -36.375 -12.742 1 41.28 17 SER B C 1
ATOM 1406 O O . SER B 1 17 ? -9.602 -36.188 -13.219 1 41.28 17 SER B O 1
ATOM 1408 N N . THR B 1 18 ? -11.641 -36 -13.609 1 40.56 18 THR B N 1
ATOM 1409 C CA . THR B 1 18 ? -11.609 -34.75 -14.383 1 40.56 18 THR B CA 1
ATOM 1410 C C . THR B 1 18 ? -10.891 -33.656 -13.602 1 40.56 18 THR B C 1
ATOM 1412 O O . THR B 1 18 ? -11.312 -33.281 -12.508 1 40.56 18 THR B O 1
ATOM 1415 N N . ASP B 1 19 ? -9.656 -33.531 -13.602 1 44.09 19 ASP B N 1
ATOM 1416 C CA . ASP B 1 19 ? -8.938 -32.344 -13.148 1 44.09 19 ASP B CA 1
ATOM 1417 C C . ASP B 1 19 ? -9.781 -31.078 -13.328 1 44.09 19 ASP B C 1
ATOM 1419 O O . ASP B 1 19 ? -10.18 -30.734 -14.445 1 44.09 19 ASP B O 1
ATOM 1423 N N . SER B 1 20 ? -10.789 -30.719 -12.492 1 48.31 20 SER B N 1
ATOM 1424 C CA . SER B 1 20 ? -11.664 -29.562 -12.461 1 48.31 20 SER B CA 1
ATOM 1425 C C . SER B 1 20 ? -10.953 -28.328 -13 1 48.31 20 SER B C 1
ATOM 1427 O O . SER B 1 20 ? -10.078 -27.766 -12.336 1 48.31 20 SER B O 1
ATOM 1429 N N . TYR B 1 21 ? -10.531 -28.297 -14.297 1 55.97 21 TYR B N 1
ATOM 1430 C CA . TYR B 1 21 ? -10.047 -27.109 -14.984 1 55.97 21 TYR B CA 1
ATOM 1431 C C . TYR B 1 21 ? -10.961 -25.906 -14.711 1 55.97 21 TYR B C 1
ATOM 1433 O O . TYR B 1 21 ? -12.164 -25.984 -14.969 1 55.97 21 TYR B O 1
ATOM 1441 N N . VAL B 1 22 ? -10.664 -25.156 -13.648 1 63.03 22 VAL B N 1
ATOM 1442 C CA . VAL B 1 22 ? -11.43 -23.922 -13.469 1 63.03 22 VAL B CA 1
ATOM 1443 C C . VAL B 1 22 ? -11.414 -23.125 -14.758 1 63.03 22 VAL B C 1
ATOM 1445 O O . VAL B 1 22 ? -10.344 -22.781 -15.281 1 63.03 22 VAL B O 1
ATOM 1448 N N . LYS B 1 23 ? -12.508 -23.188 -15.633 1 78.06 23 LYS B N 1
ATOM 1449 C CA . LYS B 1 23 ? -12.664 -22.359 -16.828 1 78.06 23 LYS B CA 1
ATOM 1450 C C . LYS B 1 23 ? -12.484 -20.875 -16.5 1 78.06 23 LYS B C 1
ATOM 1452 O O . LYS B 1 23 ? -13.25 -20.312 -15.711 1 78.06 23 LYS B O 1
ATOM 1457 N N . LEU B 1 24 ? -11.352 -20.312 -17 1 88.94 24 LEU B N 1
ATOM 1458 C CA . LEU B 1 24 ? -11.117 -18.875 -16.859 1 88.94 24 LEU B CA 1
ATOM 1459 C C . LEU B 1 24 ? -12.086 -18.062 -17.703 1 88.94 24 LEU B C 1
ATOM 1461 O O . LEU B 1 24 ? -12.266 -18.359 -18.891 1 88.94 24 LEU B O 1
ATOM 1465 N N . GLU B 1 25 ? -12.812 -17.266 -17.094 1 91 25 GLU B N 1
ATOM 1466 C CA . GLU B 1 25 ? -13.75 -16.406 -17.828 1 91 25 GLU B CA 1
ATOM 1467 C C . GLU B 1 25 ? -13.367 -14.938 -17.688 1 91 25 GLU B C 1
ATOM 1469 O O . GLU B 1 25 ? -12.969 -14.492 -16.609 1 91 25 GLU B O 1
ATOM 1474 N N . ARG B 1 26 ? -13.438 -14.266 -18.781 1 90 26 ARG B N 1
ATOM 1475 C CA . ARG B 1 26 ? -13.109 -12.844 -18.781 1 90 26 ARG B CA 1
ATOM 1476 C C . ARG B 1 26 ? -14.242 -12.016 -18.172 1 90 26 ARG B C 1
ATOM 1478 O O . ARG B 1 26 ? -13.992 -11.055 -17.438 1 90 26 ARG B O 1
ATOM 1485 N N . GLY B 1 27 ? -15.469 -12.43 -18.516 1 90.81 27 GLY B N 1
ATOM 1486 C CA . GLY B 1 27 ? -16.578 -11.602 -18.094 1 90.81 27 GLY B CA 1
ATOM 1487 C C . GLY B 1 27 ? -16.5 -10.18 -18.609 1 90.81 27 GLY B C 1
ATOM 1488 O O . GLY B 1 27 ? -16.328 -9.953 -19.812 1 90.81 27 GLY B O 1
ATOM 1489 N N . SER B 1 28 ? -16.656 -9.172 -17.734 1 91.44 28 SER B N 1
ATOM 1490 C CA . SER B 1 28 ? -16.625 -7.766 -18.125 1 91.44 28 SER B CA 1
ATOM 1491 C C . SER B 1 28 ? -15.211 -7.207 -18.062 1 91.44 28 SER B C 1
ATOM 1493 O O . SER B 1 28 ? -15.008 -6.008 -18.266 1 91.44 28 SER B O 1
ATOM 1495 N N . CYS B 1 29 ? -14.305 -8.023 -17.812 1 96 29 CYS B N 1
ATOM 1496 C CA . CYS B 1 29 ? -12.922 -7.574 -17.688 1 96 29 CYS B CA 1
ATOM 1497 C C . CYS B 1 29 ? -12.312 -7.309 -19.062 1 96 29 CYS B C 1
ATOM 1499 O O . CYS B 1 29 ? -12.734 -7.895 -20.062 1 96 29 CYS B O 1
ATOM 1501 N N . PRO B 1 30 ? -11.383 -6.363 -19.125 1 94.5 30 PRO B N 1
ATOM 1502 C CA . PRO B 1 30 ? -10.703 -6.098 -20.391 1 94.5 30 PRO B CA 1
ATOM 1503 C C . PRO B 1 30 ? -9.961 -7.32 -20.938 1 94.5 30 PRO B C 1
ATOM 1505 O O . PRO B 1 30 ? -9.82 -8.32 -20.234 1 94.5 30 PRO B O 1
ATOM 1508 N N . LEU B 1 31 ? -9.5 -7.184 -22.156 1 94.19 31 LEU B N 1
ATOM 1509 C CA . LEU B 1 31 ? -8.719 -8.258 -22.766 1 94.19 31 LEU B CA 1
ATOM 1510 C C . LEU B 1 31 ? -7.527 -8.633 -21.891 1 94.19 31 LEU B C 1
ATOM 1512 O O . LEU B 1 31 ? -6.871 -7.754 -21.328 1 94.19 31 LEU B O 1
ATOM 1516 N N . TYR B 1 32 ? -7.242 -9.93 -21.75 1 94.5 32 TYR B N 1
ATOM 1517 C CA . TYR B 1 32 ? -6.086 -10.508 -21.078 1 94.5 32 TYR B CA 1
ATOM 1518 C C . TYR B 1 32 ? -6.293 -10.531 -19.562 1 94.5 32 TYR B C 1
ATOM 1520 O O . TYR B 1 32 ? -5.391 -10.906 -18.812 1 94.5 32 TYR B O 1
ATOM 1528 N N . TRP B 1 33 ? -7.422 -9.969 -19.156 1 97.12 33 TRP B N 1
ATOM 1529 C CA . TRP B 1 33 ? -7.797 -10.039 -17.75 1 97.12 33 TRP B CA 1
ATOM 1530 C C . TRP B 1 33 ? -8.914 -11.055 -17.531 1 97.12 33 TRP B C 1
ATOM 1532 O O . TRP B 1 33 ? -9.773 -11.234 -18.406 1 97.12 33 TRP B O 1
ATOM 1542 N N . TYR B 1 34 ? -8.93 -11.656 -16.375 1 97.25 34 TYR B N 1
ATOM 1543 C CA . TYR B 1 34 ? -9.914 -12.688 -16.031 1 97.25 34 TYR B CA 1
ATOM 1544 C C . TYR B 1 34 ? -10.648 -12.336 -14.742 1 97.25 34 TYR B C 1
ATOM 1546 O O . TYR B 1 34 ? -10.062 -11.766 -13.82 1 97.25 34 TYR B O 1
ATOM 1554 N N . SER B 1 35 ? -11.906 -12.742 -14.781 1 95.81 35 SER B N 1
ATOM 1555 C CA . SER B 1 35 ? -12.789 -12.258 -13.719 1 95.81 35 SER B CA 1
ATOM 1556 C C . SER B 1 35 ? -12.906 -13.281 -12.594 1 95.81 35 SER B C 1
ATOM 1558 O O . SER B 1 35 ? -12.977 -14.484 -12.844 1 95.81 35 SER B O 1
ATOM 1560 N N . TYR B 1 36 ? -12.836 -12.844 -11.352 1 95.62 36 TYR B N 1
ATOM 1561 C CA . TYR B 1 36 ? -13.203 -13.562 -10.133 1 95.62 36 TYR B CA 1
ATOM 1562 C C . TYR B 1 36 ? -13.883 -12.625 -9.133 1 95.62 36 TYR B C 1
ATOM 1564 O O . TYR B 1 36 ? -13.281 -11.641 -8.695 1 95.62 36 TYR B O 1
ATOM 1572 N N . GLY B 1 37 ? -15.109 -13.008 -8.773 1 92.75 37 GLY B N 1
ATOM 1573 C CA . GLY B 1 37 ? -15.867 -12.039 -7.988 1 92.75 37 GLY B CA 1
ATOM 1574 C C . GLY B 1 37 ? -16.109 -10.734 -8.727 1 92.75 37 GLY B C 1
ATOM 1575 O O . GLY B 1 37 ? -16.594 -10.734 -9.852 1 92.75 37 GLY B O 1
ATOM 1576 N N . THR B 1 38 ? -15.75 -9.625 -8.078 1 92.38 38 THR B N 1
ATOM 1577 C CA . THR B 1 38 ? -15.945 -8.32 -8.695 1 92.38 38 THR B CA 1
ATOM 1578 C C . THR B 1 38 ? -14.641 -7.801 -9.289 1 92.38 38 THR B C 1
ATOM 1580 O O . THR B 1 38 ? -14.617 -6.73 -9.906 1 92.38 38 THR B O 1
ATOM 1583 N N . ASP B 1 39 ? -13.625 -8.57 -9.172 1 96.06 39 ASP B N 1
ATOM 1584 C CA . ASP B 1 39 ? -12.312 -8.055 -9.539 1 96.06 39 ASP B CA 1
ATOM 1585 C C . ASP B 1 39 ? -11.797 -8.719 -10.812 1 96.06 39 ASP B C 1
ATOM 1587 O O . ASP B 1 39 ? -12.336 -9.734 -11.25 1 96.06 39 ASP B O 1
ATOM 1591 N N . CYS B 1 40 ? -10.82 -8.125 -11.43 1 97.38 40 CYS B N 1
ATOM 1592 C CA . CYS B 1 40 ? -10.148 -8.641 -12.609 1 97.38 40 CYS B CA 1
ATOM 1593 C C . CYS B 1 40 ? -8.68 -8.953 -12.312 1 97.38 40 CYS B C 1
ATOM 1595 O O . CYS B 1 40 ? -8.016 -8.203 -11.602 1 97.38 40 CYS B O 1
ATOM 1597 N N . TYR B 1 41 ? -8.211 -9.992 -12.883 1 97.88 41 TYR B N 1
ATOM 1598 C CA . TYR B 1 41 ? -6.863 -10.492 -12.625 1 97.88 41 TYR B CA 1
ATOM 1599 C C . TYR B 1 41 ? -6.098 -10.711 -13.922 1 97.88 41 TYR B C 1
ATOM 1601 O O . TYR B 1 41 ? -6.676 -11.125 -14.93 1 97.88 41 TYR B O 1
ATOM 1609 N N . ARG B 1 42 ? -4.816 -10.438 -13.867 1 97.31 42 ARG B N 1
ATOM 1610 C CA . ARG B 1 42 ? -3.965 -10.602 -15.039 1 97.31 42 ARG B CA 1
ATOM 1611 C C . ARG B 1 42 ? -2.646 -11.273 -14.672 1 97.31 42 ARG B C 1
ATOM 1613 O O . ARG B 1 42 ? -1.978 -10.859 -13.727 1 97.31 42 ARG B O 1
ATOM 1620 N N . TYR B 1 43 ? -2.395 -12.328 -15.375 1 96.12 43 TYR B N 1
ATOM 1621 C CA . TYR B 1 43 ? -1.093 -12.977 -15.281 1 96.12 43 TYR B CA 1
ATOM 1622 C C . TYR B 1 43 ? -0.073 -12.289 -16.188 1 96.12 43 TYR B C 1
ATOM 1624 O O . TYR B 1 43 ? -0.356 -12.008 -17.344 1 96.12 43 TYR B O 1
ATOM 1632 N N . VAL B 1 44 ? 1.099 -12 -15.672 1 96.88 44 VAL B N 1
ATOM 1633 C CA . VAL B 1 44 ? 2.152 -11.383 -16.469 1 96.88 44 VAL B CA 1
ATOM 1634 C C . VAL B 1 44 ? 3.398 -12.266 -16.453 1 96.88 44 VAL B C 1
ATOM 1636 O O . VAL B 1 44 ? 4.016 -12.453 -15.406 1 96.88 44 VAL B O 1
ATOM 1639 N N . ALA B 1 45 ? 3.824 -12.734 -17.562 1 93.44 45 ALA B N 1
ATOM 1640 C CA . ALA B 1 45 ? 4.895 -13.719 -17.719 1 93.44 45 ALA B CA 1
ATOM 1641 C C . ALA B 1 45 ? 6.262 -13.039 -17.75 1 93.44 45 ALA B C 1
ATOM 1643 O O . ALA B 1 45 ? 7.297 -13.703 -17.672 1 93.44 45 ALA B O 1
ATOM 1644 N N . SER B 1 46 ? 6.426 -11.75 -17.828 1 93.5 46 SER B N 1
ATOM 1645 C CA . SER B 1 46 ? 7.684 -11.016 -17.891 1 93.5 46 SER B CA 1
ATOM 1646 C C . SER B 1 46 ? 8.266 -10.797 -16.5 1 93.5 46 SER B C 1
ATOM 1648 O O . SER B 1 46 ? 7.871 -9.867 -15.797 1 93.5 46 SER B O 1
ATOM 1650 N N . PRO B 1 47 ? 9.203 -11.625 -16.125 1 95.5 47 PRO B N 1
ATOM 1651 C CA . PRO B 1 47 ? 9.742 -11.539 -14.773 1 95.5 47 PRO B CA 1
ATOM 1652 C C . PRO B 1 47 ? 10.352 -10.172 -14.461 1 95.5 47 PRO B C 1
ATOM 1654 O O . PRO B 1 47 ? 10.977 -9.562 -15.336 1 95.5 47 PRO B O 1
ATOM 1657 N N . ARG B 1 48 ? 10.164 -9.664 -13.297 1 97.56 48 ARG B N 1
ATOM 1658 C CA . ARG B 1 48 ? 10.648 -8.391 -12.789 1 97.56 48 ARG B CA 1
ATOM 1659 C C . ARG B 1 48 ? 10.961 -8.477 -11.297 1 97.56 48 ARG B C 1
ATOM 1661 O O . ARG B 1 48 ? 10.547 -9.422 -10.625 1 97.56 48 ARG B O 1
ATOM 1668 N N . VAL B 1 49 ? 11.797 -7.539 -10.859 1 98 49 VAL B N 1
ATOM 1669 C CA . VAL B 1 49 ? 11.891 -7.395 -9.406 1 98 49 VAL B CA 1
ATOM 1670 C C . VAL B 1 49 ? 10.562 -6.887 -8.852 1 98 49 VAL B C 1
ATOM 1672 O O . VAL B 1 49 ? 9.734 -6.363 -9.602 1 98 49 VAL B O 1
ATOM 1675 N N . TRP B 1 50 ? 10.305 -6.996 -7.621 1 98.44 50 TRP B N 1
ATOM 1676 C CA . TRP B 1 50 ? 9.008 -6.754 -7.008 1 98.44 50 TRP B CA 1
ATOM 1677 C C . TRP B 1 50 ? 8.508 -5.352 -7.336 1 98.44 50 TRP B C 1
ATOM 1679 O O . TRP B 1 50 ? 7.359 -5.18 -7.762 1 98.44 50 TRP B O 1
ATOM 1689 N N . ALA B 1 51 ? 9.414 -4.328 -7.117 1 98.31 51 ALA B N 1
ATOM 1690 C CA . ALA B 1 51 ? 9.023 -2.938 -7.328 1 98.31 51 ALA B CA 1
ATOM 1691 C C . ALA B 1 51 ? 8.594 -2.699 -8.773 1 98.31 51 ALA B C 1
ATOM 1693 O O . ALA B 1 51 ? 7.602 -2.014 -9.031 1 98.31 51 ALA B O 1
ATOM 1694 N N . GLU B 1 52 ? 9.297 -3.238 -9.68 1 98.31 52 GLU B N 1
ATOM 1695 C CA . GLU B 1 52 ? 8.961 -3.092 -11.094 1 98.31 52 GLU B CA 1
ATOM 1696 C C . GLU B 1 52 ? 7.66 -3.814 -11.43 1 98.31 52 GLU B C 1
ATOM 1698 O O . GLU B 1 52 ? 6.891 -3.359 -12.281 1 98.31 52 GLU B O 1
ATOM 1703 N N . ALA B 1 53 ? 7.496 -4.996 -10.82 1 98.62 53 ALA B N 1
ATOM 1704 C CA . ALA B 1 53 ? 6.238 -5.719 -11.008 1 98.62 53 ALA B CA 1
ATOM 1705 C C . ALA B 1 53 ? 5.051 -4.883 -10.539 1 98.62 53 ALA B C 1
ATOM 1707 O O . ALA B 1 53 ? 4.051 -4.758 -11.25 1 98.62 53 ALA B O 1
ATOM 1708 N N . GLU B 1 54 ? 5.18 -4.328 -9.32 1 98.62 54 GLU B N 1
ATOM 1709 C CA . GLU B 1 54 ? 4.137 -3.439 -8.812 1 98.62 54 GLU B CA 1
ATOM 1710 C C . GLU B 1 54 ? 3.885 -2.279 -9.773 1 98.62 54 GLU B C 1
ATOM 1712 O O . GLU B 1 54 ? 2.734 -1.947 -10.062 1 98.62 54 GLU B O 1
ATOM 1717 N N . LEU B 1 55 ? 4.914 -1.666 -10.242 1 97.38 55 LEU B N 1
ATOM 1718 C CA . LEU B 1 55 ? 4.785 -0.544 -11.164 1 97.38 55 LEU B CA 1
ATOM 1719 C C . LEU B 1 55 ? 4.066 -0.969 -12.438 1 97.38 55 LEU B C 1
ATOM 1721 O O . LEU B 1 55 ? 3.24 -0.223 -12.969 1 97.38 55 LEU B O 1
ATOM 1725 N N . SER B 1 56 ? 4.41 -2.145 -12.953 1 97.88 56 SER B N 1
ATOM 1726 C CA . SER B 1 56 ? 3.732 -2.662 -14.141 1 97.88 56 SER B CA 1
ATOM 1727 C C . SER B 1 56 ? 2.229 -2.766 -13.914 1 97.88 56 SER B C 1
ATOM 1729 O O . SER B 1 56 ? 1.438 -2.357 -14.766 1 97.88 56 SER B O 1
ATOM 1731 N N . CYS B 1 57 ? 1.817 -3.322 -12.773 1 98.38 57 CYS B N 1
ATOM 1732 C CA . CYS B 1 57 ? 0.399 -3.438 -12.453 1 98.38 57 CYS B CA 1
ATOM 1733 C C . CYS B 1 57 ? -0.25 -2.062 -12.344 1 98.38 57 CYS B C 1
ATOM 1735 O O . CYS B 1 57 ? -1.354 -1.852 -12.852 1 98.38 57 CYS B O 1
ATOM 1737 N N . ARG B 1 58 ? 0.404 -1.15 -11.75 1 97.19 58 ARG B N 1
ATOM 1738 C CA . ARG B 1 58 ? -0.125 0.195 -11.555 1 97.19 58 ARG B CA 1
ATOM 1739 C C . ARG B 1 58 ? -0.385 0.878 -12.891 1 97.19 58 ARG B C 1
ATOM 1741 O O . ARG B 1 58 ? -1.324 1.667 -13.023 1 97.19 58 ARG B O 1
ATOM 1748 N N . ASN B 1 59 ? 0.42 0.576 -13.883 1 96.38 59 ASN B N 1
ATOM 1749 C CA . ASN B 1 59 ? 0.227 1.127 -15.219 1 96.38 59 ASN B CA 1
ATOM 1750 C C . ASN B 1 59 ? -1.115 0.705 -15.812 1 96.38 59 ASN B C 1
ATOM 1752 O O . ASN B 1 59 ? -1.593 1.312 -16.766 1 96.38 59 ASN B O 1
ATOM 1756 N N . TRP B 1 60 ? -1.723 -0.298 -15.266 1 96.25 60 TRP B N 1
ATOM 1757 C CA . TRP B 1 60 ? -3.047 -0.744 -15.688 1 96.25 60 TRP B CA 1
ATOM 1758 C C . TRP B 1 60 ? -4.098 -0.396 -14.641 1 96.25 60 TRP B C 1
ATOM 1760 O O . TRP B 1 60 ? -5.145 -1.043 -14.57 1 96.25 60 TRP B O 1
ATOM 1770 N N . ASN B 1 61 ? -3.799 0.588 -13.766 1 94.94 61 ASN B N 1
ATOM 1771 C CA . ASN B 1 61 ? -4.684 0.974 -12.672 1 94.94 61 ASN B CA 1
ATOM 1772 C C . ASN B 1 61 ? -5.012 -0.213 -11.766 1 94.94 61 ASN B C 1
ATOM 1774 O O . ASN B 1 61 ? -6.164 -0.403 -11.375 1 94.94 61 ASN B O 1
ATOM 1778 N N . ALA B 1 62 ? -4.062 -1.019 -11.562 1 97.56 62 ALA B N 1
ATOM 1779 C CA . ALA B 1 62 ? -4.129 -2.215 -10.727 1 97.56 62 ALA B CA 1
ATOM 1780 C C . ALA B 1 62 ? -2.961 -2.266 -9.742 1 97.56 62 ALA B C 1
ATOM 1782 O O . ALA B 1 62 ? -2.234 -1.282 -9.586 1 97.56 62 ALA B O 1
ATOM 1783 N N . ASN B 1 63 ? -2.848 -3.279 -8.969 1 98.56 63 ASN B N 1
ATOM 1784 C CA . ASN B 1 63 ? -1.734 -3.598 -8.086 1 98.56 63 ASN B CA 1
ATOM 1785 C C . ASN B 1 63 ? -1.34 -5.066 -8.188 1 98.56 63 ASN B C 1
ATOM 1787 O O . ASN B 1 63 ? -2.072 -5.875 -8.766 1 98.56 63 ASN B O 1
ATOM 1791 N N . LEU B 1 64 ? -0.071 -5.312 -7.727 1 98.75 64 LEU B N 1
ATOM 1792 C CA . LEU B 1 64 ? 0.17 -6.73 -7.465 1 98.75 64 LEU B CA 1
ATOM 1793 C C . LEU B 1 64 ? -0.954 -7.324 -6.625 1 98.75 64 LEU B C 1
ATOM 1795 O O . LEU B 1 64 ? -1.454 -6.68 -5.703 1 98.75 64 LEU B O 1
ATOM 1799 N N . VAL B 1 65 ? -1.309 -8.57 -6.91 1 98.62 65 VAL B N 1
ATOM 1800 C CA . VAL B 1 65 ? -2.545 -9.172 -6.426 1 98.62 65 VAL B CA 1
ATOM 1801 C C . VAL B 1 65 ? -2.494 -9.305 -4.906 1 98.62 65 VAL B C 1
ATOM 1803 O O . VAL B 1 65 ? -1.477 -9.711 -4.344 1 98.62 65 VAL B O 1
ATOM 1806 N N . SER B 1 66 ? -3.504 -8.781 -4.266 1 98.5 66 SER B N 1
ATOM 1807 C CA . SER B 1 66 ? -3.816 -9.141 -2.887 1 98.5 66 SER B CA 1
ATOM 1808 C C . SER B 1 66 ? -4.797 -10.312 -2.83 1 98.5 66 SER B C 1
ATOM 1810 O O . SER B 1 66 ? -5.652 -10.453 -3.707 1 98.5 66 SER B O 1
ATOM 1812 N N . ILE B 1 67 ? -4.684 -11.172 -1.879 1 97.88 67 ILE B N 1
ATOM 1813 C CA . ILE B 1 67 ? -5.48 -12.391 -1.794 1 97.88 67 ILE B CA 1
ATOM 1814 C C . ILE B 1 67 ? -6.191 -12.445 -0.443 1 97.88 67 ILE B C 1
ATOM 1816 O O . ILE B 1 67 ? -5.547 -12.391 0.607 1 97.88 67 ILE B O 1
ATOM 1820 N N . HIS B 1 68 ? -7.52 -12.625 -0.442 1 97.38 68 HIS B N 1
ATOM 1821 C CA . HIS B 1 68 ? -8.273 -12.383 0.784 1 97.38 68 HIS B CA 1
ATOM 1822 C C . HIS B 1 68 ? -9.094 -13.609 1.173 1 97.38 68 HIS B C 1
ATOM 1824 O O . HIS B 1 68 ? -9.734 -13.625 2.23 1 97.38 68 HIS B O 1
ATOM 1830 N N . HIS B 1 69 ? -9.094 -14.617 0.344 1 97.12 69 HIS B N 1
ATOM 1831 C CA . HIS B 1 69 ? -9.875 -15.828 0.588 1 97.12 69 HIS B CA 1
ATOM 1832 C C . HIS B 1 69 ? -9.211 -17.047 -0.045 1 97.12 69 HIS B C 1
ATOM 1834 O O . HIS B 1 69 ? -8.555 -16.938 -1.084 1 97.12 69 HIS B O 1
ATOM 1840 N N . PRO B 1 70 ? -9.414 -18.281 0.62 1 95.94 70 PRO B N 1
ATOM 1841 C CA . PRO B 1 70 ? -8.852 -19.5 0.022 1 95.94 70 PRO B CA 1
ATOM 1842 C C . PRO B 1 70 ? -9.352 -19.734 -1.399 1 95.94 70 PRO B C 1
ATOM 1844 O O . PRO B 1 70 ? -8.602 -20.234 -2.246 1 95.94 70 PRO B O 1
ATOM 1847 N N . ASP B 1 71 ? -10.609 -19.422 -1.617 1 95.88 71 ASP B N 1
ATOM 1848 C CA . ASP B 1 71 ? -11.156 -19.594 -2.959 1 95.88 71 ASP B CA 1
ATOM 1849 C C . ASP B 1 71 ? -10.477 -18.672 -3.961 1 95.88 71 ASP B C 1
ATOM 1851 O O . ASP B 1 71 ? -10.258 -19.047 -5.113 1 95.88 71 ASP B O 1
ATOM 1855 N N . GLU B 1 72 ? -10.234 -17.469 -3.539 1 96.12 72 GLU B N 1
ATOM 1856 C CA . GLU B 1 72 ? -9.477 -16.547 -4.383 1 96.12 72 GLU B CA 1
ATOM 1857 C C . GLU B 1 72 ? -8.086 -17.094 -4.691 1 96.12 72 GLU B C 1
ATOM 1859 O O . GLU B 1 72 ? -7.613 -17 -5.824 1 96.12 72 GLU B O 1
ATOM 1864 N N . MET B 1 73 ? -7.406 -17.688 -3.695 1 94.88 73 MET B N 1
ATOM 1865 C CA . MET B 1 73 ? -6.102 -18.312 -3.879 1 94.88 73 MET B CA 1
ATOM 1866 C C . MET B 1 73 ? -6.176 -19.422 -4.914 1 94.88 73 MET B C 1
ATOM 1868 O O . MET B 1 73 ? -5.305 -19.531 -5.777 1 94.88 73 MET B O 1
ATOM 1872 N N . SER B 1 74 ? -7.211 -20.281 -4.84 1 93.06 74 SER B N 1
ATOM 1873 C CA . SER B 1 74 ? -7.41 -21.359 -5.801 1 93.06 74 SER B CA 1
ATOM 1874 C C . SER B 1 74 ? -7.586 -20.812 -7.215 1 93.06 74 SER B C 1
ATOM 1876 O O . SER B 1 74 ? -7.043 -21.375 -8.172 1 93.06 74 SER B O 1
ATOM 1878 N N . PHE B 1 75 ? -8.375 -19.75 -7.309 1 94.94 75 PHE B N 1
ATOM 1879 C CA . PHE B 1 75 ? -8.562 -19.125 -8.609 1 94.94 75 PHE B CA 1
ATOM 1880 C C . PHE B 1 75 ? -7.234 -18.656 -9.195 1 94.94 75 PHE B C 1
ATOM 1882 O O . PHE B 1 75 ? -6.934 -18.922 -10.359 1 94.94 75 PHE B O 1
ATOM 1889 N N . ILE B 1 76 ? -6.422 -17.906 -8.383 1 94.94 76 ILE B N 1
ATOM 1890 C CA . ILE B 1 76 ? -5.141 -17.375 -8.82 1 94.94 76 ILE B CA 1
ATOM 1891 C C . ILE B 1 76 ? -4.219 -18.516 -9.25 1 94.94 76 ILE B C 1
ATOM 1893 O O . ILE B 1 76 ? -3.525 -18.406 -10.258 1 94.94 76 ILE B O 1
ATOM 1897 N N . THR B 1 77 ? -4.184 -19.609 -8.484 1 91.75 77 THR B N 1
ATOM 1898 C CA . THR B 1 77 ? -3.379 -20.766 -8.828 1 91.75 77 THR B CA 1
ATOM 1899 C C . THR B 1 77 ? -3.783 -21.328 -10.188 1 91.75 77 THR B C 1
ATOM 1901 O O . THR B 1 77 ? -2.926 -21.641 -11.016 1 91.75 77 THR B O 1
ATOM 1904 N N . SER B 1 78 ? -5.066 -21.422 -10.383 1 91.12 78 SER B N 1
ATOM 1905 C CA . SER B 1 78 ? -5.57 -21.906 -11.672 1 91.12 78 SER B CA 1
ATOM 1906 C C . SER B 1 78 ? -5.18 -20.953 -12.797 1 91.12 78 SER B C 1
ATOM 1908 O O . SER B 1 78 ? -4.824 -21.406 -13.891 1 91.12 78 SER B O 1
ATOM 1910 N N . LEU B 1 79 ? -5.289 -19.672 -12.57 1 93.12 79 LEU B N 1
ATOM 1911 C CA . LEU B 1 79 ? -4.891 -18.672 -13.547 1 93.12 79 LEU B CA 1
ATOM 1912 C C . LEU B 1 79 ? -3.432 -18.844 -13.953 1 93.12 79 LEU B C 1
ATOM 1914 O O . LEU B 1 79 ? -3.111 -18.891 -15.141 1 93.12 79 LEU B O 1
ATOM 1918 N N . ILE B 1 80 ? -2.562 -19 -12.977 1 92.12 80 ILE B N 1
ATOM 1919 C CA . ILE B 1 80 ? -1.131 -19.141 -13.211 1 92.12 80 ILE B CA 1
ATOM 1920 C C . ILE B 1 80 ? -0.867 -20.422 -14.016 1 92.12 80 ILE B C 1
ATOM 1922 O O . ILE B 1 80 ? -0.138 -20.391 -15.016 1 92.12 80 ILE B O 1
ATOM 1926 N N . GLU B 1 81 ? -1.443 -21.5 -13.602 1 88.31 81 GLU B N 1
ATOM 1927 C CA . GLU B 1 81 ? -1.213 -22.797 -14.242 1 88.31 81 GLU B CA 1
ATOM 1928 C C . GLU B 1 81 ? -1.695 -22.781 -15.688 1 88.31 81 GLU B C 1
ATOM 1930 O O . GLU B 1 81 ? -1.138 -23.484 -16.531 1 88.31 81 GLU B O 1
ATOM 1935 N N . ASN B 1 82 ? -2.766 -22.031 -15.969 1 88.38 82 ASN B N 1
ATOM 1936 C CA . ASN B 1 82 ? -3.299 -21.938 -17.328 1 88.38 82 ASN B CA 1
ATOM 1937 C C . ASN B 1 82 ? -2.307 -21.281 -18.281 1 88.38 82 ASN B C 1
ATOM 1939 O O . ASN B 1 82 ? -2.27 -21.594 -19.469 1 88.38 82 ASN B O 1
ATOM 1943 N N . PHE B 1 83 ? -1.571 -20.359 -17.766 1 88.25 83 PHE B N 1
ATOM 1944 C CA . PHE B 1 83 ? -0.676 -19.609 -18.641 1 88.25 83 PHE B CA 1
ATOM 1945 C C . PHE B 1 83 ? 0.741 -20.172 -18.578 1 88.25 83 PHE B C 1
ATOM 1947 O O . PHE B 1 83 ? 1.526 -20 -19.516 1 88.25 83 PHE B O 1
ATOM 1954 N N . ASP B 1 84 ? 1.11 -20.625 -17.5 1 82.81 84 ASP B N 1
ATOM 1955 C CA . ASP B 1 84 ? 2.463 -21.141 -17.312 1 82.81 84 ASP B CA 1
ATOM 1956 C C . ASP B 1 84 ? 2.455 -22.422 -16.5 1 82.81 84 ASP B C 1
ATOM 1958 O O . ASP B 1 84 ? 2.342 -22.375 -15.266 1 82.81 84 ASP B O 1
ATOM 1962 N N . SER B 1 85 ? 2.689 -23.453 -17.141 1 74.56 85 SER B N 1
ATOM 1963 C CA . SER B 1 85 ? 2.617 -24.75 -16.484 1 74.56 85 SER B CA 1
ATOM 1964 C C . SER B 1 85 ? 3.922 -25.078 -15.766 1 74.56 85 SER B C 1
ATOM 1966 O O . SER B 1 85 ? 3.99 -26.047 -15 1 74.56 85 SER B O 1
ATOM 1968 N N . SER B 1 86 ? 4.957 -24.219 -16.078 1 72.69 86 SER B N 1
ATOM 1969 C CA . SER B 1 86 ? 6.25 -24.516 -15.469 1 72.69 86 SER B CA 1
ATOM 1970 C C . SER B 1 86 ? 6.281 -24.094 -14 1 72.69 86 SER B C 1
ATOM 1972 O O . SER B 1 86 ? 7.207 -24.453 -13.273 1 72.69 86 SER B O 1
ATOM 1974 N N . LYS B 1 87 ? 5.258 -23.547 -13.602 1 65.88 87 LYS B N 1
ATOM 1975 C CA . LYS B 1 87 ? 4.984 -23.219 -12.211 1 65.88 87 LYS B CA 1
ATOM 1976 C C . LYS B 1 87 ? 6.102 -22.359 -11.609 1 65.88 87 LYS B C 1
ATOM 1978 O O . LYS B 1 87 ? 6.598 -22.656 -10.523 1 65.88 87 LYS B O 1
ATOM 1983 N N . PRO B 1 88 ? 6.555 -21.359 -12.359 1 79.88 88 PRO B N 1
ATOM 1984 C CA . PRO B 1 88 ? 7.535 -20.453 -11.766 1 79.88 88 PRO B CA 1
ATOM 1985 C C . PRO B 1 88 ? 6.977 -19.672 -10.578 1 79.88 88 PRO B C 1
ATOM 1987 O O . PRO B 1 88 ? 5.781 -19.75 -10.289 1 79.88 88 PRO B O 1
ATOM 1990 N N . ASN B 1 89 ? 7.859 -19.031 -9.758 1 90.75 89 ASN B N 1
ATOM 1991 C CA . ASN B 1 89 ? 7.43 -18.141 -8.68 1 90.75 89 ASN B CA 1
ATOM 1992 C C . ASN B 1 89 ? 6.688 -16.922 -9.219 1 90.75 89 ASN B C 1
ATOM 1994 O O . ASN B 1 89 ? 6.973 -16.453 -10.328 1 90.75 89 ASN B O 1
ATOM 1998 N N . HIS B 1 90 ? 5.715 -16.484 -8.492 1 95.81 90 HIS B N 1
ATOM 1999 C CA . HIS B 1 90 ? 4.922 -15.328 -8.906 1 95.81 90 HIS B CA 1
ATOM 2000 C C . HIS B 1 90 ? 4.785 -14.32 -7.766 1 95.81 90 HIS B C 1
ATOM 2002 O O . HIS B 1 90 ? 4.309 -14.664 -6.68 1 95.81 90 HIS B O 1
ATOM 2008 N N . TRP B 1 91 ? 5.191 -13.062 -8.133 1 98.19 91 TRP B N 1
ATOM 2009 C CA . TRP B 1 91 ? 5.027 -12.008 -7.133 1 98.19 91 TRP B CA 1
ATOM 2010 C C . TRP B 1 91 ? 3.557 -11.82 -6.785 1 98.19 91 TRP B C 1
ATOM 2012 O O . TRP B 1 91 ? 2.693 -11.852 -7.664 1 98.19 91 TRP B O 1
ATOM 2022 N N . ILE B 1 92 ? 3.256 -11.602 -5.547 1 98.56 92 ILE B N 1
ATOM 2023 C CA . ILE B 1 92 ? 2.006 -11.031 -5.062 1 98.56 92 ILE B CA 1
ATOM 2024 C C . ILE B 1 92 ? 2.287 -9.719 -4.332 1 98.56 92 ILE B C 1
ATOM 2026 O O . ILE B 1 92 ? 3.445 -9.375 -4.086 1 98.56 92 ILE B O 1
ATOM 2030 N N . GLY B 1 93 ? 1.307 -8.984 -4.023 1 98.81 93 GLY B N 1
ATOM 2031 C CA . GLY B 1 93 ? 1.479 -7.645 -3.492 1 98.81 93 GLY B CA 1
ATOM 2032 C C . GLY B 1 93 ? 1.731 -7.621 -1.996 1 98.81 93 GLY B C 1
ATOM 2033 O O . GLY B 1 93 ? 1.276 -6.715 -1.297 1 98.81 93 GLY B O 1
ATOM 2034 N N . PHE B 1 94 ? 2.439 -8.523 -1.458 1 98.75 94 PHE B N 1
ATOM 2035 C CA . PHE B 1 94 ? 2.578 -8.703 -0.018 1 98.75 94 PHE B CA 1
ATOM 2036 C C . PHE B 1 94 ? 4.027 -8.5 0.415 1 98.75 94 PHE B C 1
ATOM 2038 O O . PHE B 1 94 ? 4.934 -9.141 -0.126 1 98.75 94 PHE B O 1
ATOM 2045 N N . SER B 1 95 ? 4.324 -7.504 1.331 1 98.44 95 SER B N 1
ATOM 2046 C CA . SER B 1 95 ? 5.691 -7.227 1.755 1 98.44 95 SER B CA 1
ATOM 2047 C C . SER B 1 95 ? 5.734 -6.707 3.188 1 98.44 95 SER B C 1
ATOM 2049 O O . SER B 1 95 ? 4.715 -6.258 3.719 1 98.44 95 SER B O 1
ATOM 2051 N N . ASP B 1 96 ? 6.875 -6.832 3.85 1 97.81 96 ASP B N 1
ATOM 2052 C CA . ASP B 1 96 ? 7.07 -6.309 5.199 1 97.81 96 ASP B CA 1
ATOM 2053 C C . ASP B 1 96 ? 8.32 -5.426 5.27 1 97.81 96 ASP B C 1
ATOM 2055 O O . ASP B 1 96 ? 9.047 -5.449 6.266 1 97.81 96 ASP B O 1
ATOM 2059 N N . LEU B 1 97 ? 8.484 -4.652 4.258 1 95.69 97 LEU B N 1
ATOM 2060 C CA . LEU B 1 97 ? 9.695 -3.85 4.098 1 95.69 97 LEU B CA 1
ATOM 2061 C C . LEU B 1 97 ? 9.734 -2.723 5.129 1 95.69 97 LEU B C 1
ATOM 2063 O O . LEU B 1 97 ? 10.812 -2.326 5.574 1 95.69 97 LEU B O 1
ATOM 2067 N N . HIS B 1 98 ? 8.547 -2.135 5.465 1 95 98 HIS B N 1
ATOM 2068 C CA . HIS B 1 98 ? 8.516 -0.968 6.34 1 95 98 HIS B CA 1
ATOM 2069 C C . HIS B 1 98 ? 8.93 -1.331 7.762 1 95 98 HIS B C 1
ATOM 2071 O O . HIS B 1 98 ? 9.547 -0.525 8.453 1 95 98 HIS B O 1
ATOM 2077 N N . ASN B 1 99 ? 8.578 -2.52 8.141 1 94.25 99 ASN B N 1
ATOM 2078 C CA . ASN B 1 99 ? 8.945 -3.117 9.422 1 94.25 99 ASN B CA 1
ATOM 2079 C C . ASN B 1 99 ? 8.883 -4.641 9.367 1 94.25 99 ASN B C 1
ATOM 2081 O O . ASN B 1 99 ? 7.812 -5.215 9.164 1 94.25 99 ASN B O 1
ATOM 2085 N N . GLU B 1 100 ? 10.086 -5.184 9.578 1 94.75 100 GLU B N 1
ATOM 2086 C CA . GLU B 1 100 ? 10.156 -6.641 9.469 1 94.75 100 GLU B CA 1
ATOM 2087 C C . GLU B 1 100 ? 9.094 -7.309 10.336 1 94.75 100 GLU B C 1
ATOM 2089 O O . GLU B 1 100 ? 8.961 -6.984 11.523 1 94.75 100 GLU B O 1
ATOM 2094 N N . GLY B 1 101 ? 8.352 -8.266 9.734 1 95.75 101 GLY B N 1
ATOM 2095 C CA . GLY B 1 101 ? 7.312 -8.984 10.445 1 95.75 101 GLY B CA 1
ATOM 2096 C C . GLY B 1 101 ? 5.941 -8.352 10.305 1 95.75 101 GLY B C 1
ATOM 2097 O O . GLY B 1 101 ? 4.926 -8.992 10.586 1 95.75 101 GLY B O 1
ATOM 2098 N N . TRP B 1 102 ? 5.875 -7.074 9.914 1 95.69 102 TRP B N 1
ATOM 2099 C CA . TRP B 1 102 ? 4.613 -6.383 9.68 1 95.69 102 TRP B CA 1
ATOM 2100 C C . TRP B 1 102 ? 4.27 -6.359 8.195 1 95.69 102 TRP B C 1
ATOM 2102 O O . TRP B 1 102 ? 4.633 -5.422 7.48 1 95.69 102 TRP B O 1
ATOM 2112 N N . TRP B 1 103 ? 3.486 -7.352 7.844 1 98.12 103 TRP B N 1
ATOM 2113 C CA . TRP B 1 103 ? 3.17 -7.539 6.43 1 98.12 103 TRP B CA 1
ATOM 2114 C C . TRP B 1 103 ? 2.016 -6.637 6.008 1 98.12 103 TRP B C 1
ATOM 2116 O O . TRP B 1 103 ? 1.08 -6.414 6.781 1 98.12 103 TRP B O 1
ATOM 2126 N N . MET B 1 104 ? 2.123 -6.109 4.805 1 97.81 104 MET B N 1
ATOM 2127 C CA . MET B 1 104 ? 1.062 -5.281 4.238 1 97.81 104 MET B CA 1
ATOM 2128 C C . MET B 1 104 ? 0.864 -5.59 2.758 1 97.81 104 MET B C 1
ATOM 2130 O O . MET B 1 104 ? 1.82 -5.926 2.055 1 97.81 104 MET B O 1
ATOM 2134 N N . TRP B 1 105 ? -0.379 -5.508 2.334 1 98.44 105 TRP B N 1
ATOM 2135 C CA . TRP B 1 105 ? -0.675 -5.559 0.906 1 98.44 105 TRP B CA 1
ATOM 2136 C C . TRP B 1 105 ? -0.336 -4.234 0.23 1 98.44 105 TRP B C 1
ATOM 2138 O O . TRP B 1 105 ? -0.61 -3.164 0.777 1 98.44 105 TRP B O 1
ATOM 2148 N N . SER B 1 106 ? 0.156 -4.309 -0.979 1 98.19 106 SER B N 1
ATOM 2149 C CA . SER B 1 106 ? 0.527 -3.1 -1.707 1 98.19 106 SER B CA 1
ATOM 2150 C C . SER B 1 106 ? -0.707 -2.322 -2.152 1 98.19 106 SER B C 1
ATOM 2152 O O . SER B 1 106 ? -0.606 -1.152 -2.527 1 98.19 106 SER B O 1
ATOM 2154 N N . ASP B 1 107 ? -1.859 -2.959 -2.145 1 97.19 107 ASP B N 1
ATOM 2155 C CA . ASP B 1 107 ? -3.076 -2.258 -2.545 1 97.19 107 ASP B CA 1
ATOM 2156 C C . ASP B 1 107 ? -3.793 -1.667 -1.332 1 97.19 107 ASP B C 1
ATOM 2158 O O . ASP B 1 107 ? -4.898 -1.138 -1.456 1 97.19 107 ASP B O 1
ATOM 2162 N N . GLY B 1 108 ? -3.205 -1.797 -0.176 1 96.38 108 GLY B N 1
ATOM 2163 C CA . GLY B 1 108 ? -3.705 -1.146 1.024 1 96.38 108 GLY B CA 1
ATOM 2164 C C . GLY B 1 108 ? -4.84 -1.906 1.686 1 96.38 108 GLY B C 1
ATOM 2165 O O . GLY B 1 108 ? -5.32 -1.511 2.748 1 96.38 108 GLY B O 1
ATOM 2166 N N . SER B 1 109 ? -5.277 -2.977 1.142 1 96.25 109 SER B N 1
ATOM 2167 C CA . SER B 1 109 ? -6.387 -3.729 1.714 1 96.25 109 SER B CA 1
ATOM 2168 C C . SER B 1 109 ? -5.977 -4.426 3.006 1 96.25 109 SER B C 1
ATOM 2170 O O . SER B 1 109 ? -4.785 -4.562 3.291 1 96.25 109 SER B O 1
ATOM 2172 N N . MET B 1 110 ? -6.934 -4.801 3.787 1 95.81 110 MET B N 1
ATOM 2173 C CA . MET B 1 110 ? -6.695 -5.484 5.059 1 95.81 110 MET B CA 1
ATOM 2174 C C . MET B 1 110 ? -6.258 -6.926 4.828 1 95.81 110 MET B C 1
ATOM 2176 O O . MET B 1 110 ? -6.555 -7.512 3.785 1 95.81 110 MET B O 1
ATOM 2180 N N . ILE B 1 111 ? -5.539 -7.453 5.789 1 97.31 111 ILE B N 1
ATOM 2181 C CA . ILE B 1 111 ? -5.109 -8.844 5.727 1 97.31 111 ILE B CA 1
ATOM 2182 C C . ILE B 1 111 ? -6.191 -9.742 6.324 1 97.31 111 ILE B C 1
ATOM 2184 O O . ILE B 1 111 ? -6.426 -9.719 7.535 1 97.31 111 ILE B O 1
ATOM 2188 N N . GLU B 1 112 ? -6.797 -10.531 5.484 1 96.88 112 GLU B N 1
ATOM 2189 C CA . GLU B 1 112 ? -7.879 -11.406 5.922 1 96.88 112 GLU B CA 1
ATOM 2190 C C . GLU B 1 112 ? -7.48 -12.875 5.789 1 96.88 112 GLU B C 1
ATOM 2192 O O . GLU B 1 112 ? -8.117 -13.75 6.379 1 96.88 112 GLU B O 1
ATOM 2197 N N . PHE B 1 113 ? -6.586 -13.07 5.031 1 97 113 PHE B N 1
ATOM 2198 C CA . PHE B 1 113 ? -6.156 -14.414 4.66 1 97 113 PHE B CA 1
ATOM 2199 C C . PHE B 1 113 ? -4.66 -14.438 4.367 1 97 113 PHE B C 1
ATOM 2201 O O . PHE B 1 113 ? -4.125 -13.508 3.762 1 97 113 PHE B O 1
ATOM 2208 N N . VAL B 1 114 ? -3.928 -15.453 4.859 1 97.62 114 VAL B N 1
ATOM 2209 C CA . VAL B 1 114 ? -2.547 -15.719 4.477 1 97.62 114 VAL B CA 1
ATOM 2210 C C . VAL B 1 114 ? -2.375 -17.203 4.164 1 97.62 114 VAL B C 1
ATOM 2212 O O . VAL B 1 114 ? -3.066 -18.047 4.738 1 97.62 114 VAL B O 1
ATOM 2215 N N . ASP B 1 115 ? -1.474 -17.531 3.223 1 96.19 115 ASP B N 1
ATOM 2216 C CA . ASP B 1 115 ? -1.251 -18.922 2.826 1 96.19 115 ASP B CA 1
ATOM 2217 C C . ASP B 1 115 ? 0.241 -19.25 2.781 1 96.19 115 ASP B C 1
ATOM 2219 O O . ASP B 1 115 ? 0.743 -19.734 1.768 1 96.19 115 ASP B O 1
ATOM 2223 N N . TRP B 1 116 ? 0.916 -19 3.879 1 96.88 116 TRP B N 1
ATOM 2224 C CA . TRP B 1 116 ? 2.344 -19.281 3.967 1 96.88 116 TRP B CA 1
ATOM 2225 C C . TRP B 1 116 ? 2.605 -20.781 3.914 1 96.88 116 TRP B C 1
ATOM 2227 O O . TRP B 1 116 ? 1.881 -21.578 4.527 1 96.88 116 TRP B O 1
ATOM 2237 N N . ASN B 1 117 ? 3.6 -21.188 3.215 1 94.62 117 ASN B N 1
ATOM 2238 C CA . ASN B 1 117 ? 4.094 -22.562 3.303 1 94.62 117 ASN B CA 1
ATOM 2239 C C . ASN B 1 117 ? 4.633 -22.875 4.695 1 94.62 117 ASN B C 1
ATOM 2241 O O . ASN B 1 117 ? 4.918 -21.969 5.477 1 94.62 117 ASN B O 1
ATOM 2245 N N . GLU B 1 118 ? 4.723 -24.172 4.93 1 92.94 118 GLU B N 1
ATOM 2246 C CA . GLU B 1 118 ? 5.309 -24.594 6.195 1 92.94 118 GLU B CA 1
ATOM 2247 C C . GLU B 1 118 ? 6.684 -23.953 6.406 1 92.94 118 GLU B C 1
ATOM 2249 O O . GLU B 1 118 ? 7.508 -23.922 5.488 1 92.94 118 GLU B O 1
ATOM 2254 N N . ASN B 1 119 ? 6.988 -23.359 7.605 1 94.62 119 ASN B N 1
ATOM 2255 C CA . ASN B 1 119 ? 8.25 -22.75 8.016 1 94.62 119 ASN B CA 1
ATOM 2256 C C . ASN B 1 1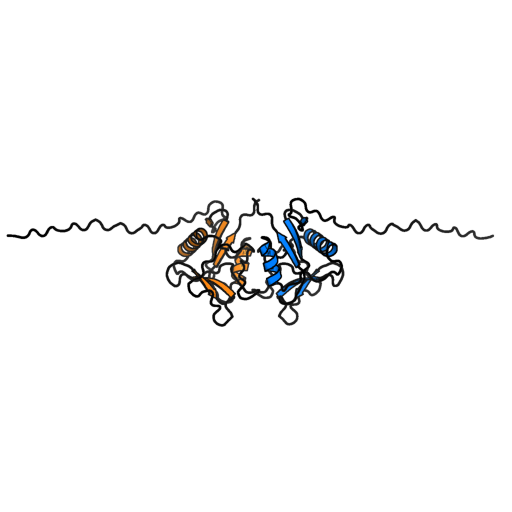19 ? 8.5 -21.438 7.293 1 94.62 119 ASN B C 1
ATOM 2258 O O . ASN B 1 119 ? 9.641 -20.984 7.191 1 94.62 119 ASN B O 1
ATOM 2262 N N . GLN B 1 120 ? 7.402 -20.922 6.703 1 95.5 120 GLN B N 1
ATOM 2263 C CA . GLN B 1 120 ? 7.484 -19.609 6.059 1 95.5 120 GLN B CA 1
ATOM 2264 C C . GLN B 1 120 ? 6.527 -18.609 6.707 1 95.5 120 GLN B C 1
ATOM 2266 O O . GLN B 1 120 ? 5.523 -19.016 7.309 1 95.5 120 GLN B O 1
ATOM 2271 N N . PRO B 1 121 ? 6.699 -17.312 6.559 1 97.31 121 PRO B N 1
ATOM 2272 C CA . PRO B 1 121 ? 7.953 -16.719 6.086 1 97.31 121 PRO B CA 1
ATOM 2273 C C . PRO B 1 121 ? 9.117 -16.938 7.051 1 97.31 121 PRO B C 1
ATOM 2275 O O . PRO B 1 121 ? 8.93 -16.906 8.266 1 97.31 121 PRO B O 1
ATOM 2278 N N . ASP B 1 122 ? 10.359 -17.156 6.625 1 97.5 122 ASP B N 1
ATOM 2279 C CA . ASP B 1 122 ? 11.484 -17.484 7.5 1 97.5 122 ASP B CA 1
ATOM 2280 C C . ASP B 1 122 ? 12.531 -16.375 7.48 1 97.5 122 ASP B C 1
ATOM 2282 O O . ASP B 1 122 ? 13.5 -16.422 8.242 1 97.5 122 ASP B O 1
ATOM 2286 N N . ASN B 1 123 ? 12.305 -15.352 6.621 1 98.12 123 ASN B N 1
ATOM 2287 C CA . ASN B 1 123 ? 13.258 -14.25 6.504 1 98.12 123 ASN B CA 1
ATOM 2288 C C . ASN B 1 123 ? 14.695 -14.766 6.449 1 98.12 123 ASN B C 1
ATOM 2290 O O . ASN B 1 123 ? 15.57 -14.258 7.156 1 98.12 123 ASN B O 1
ATOM 2294 N N . GLN B 1 124 ? 14.883 -15.727 5.629 1 95.62 124 GLN B N 1
ATOM 2295 C CA . GLN B 1 124 ? 16.219 -16.328 5.535 1 95.62 124 GLN B CA 1
ATOM 2296 C C . GLN B 1 124 ? 17.281 -15.258 5.289 1 95.62 124 GLN B C 1
ATOM 2298 O O . GLN B 1 124 ? 17.141 -14.422 4.395 1 95.62 124 GLN B O 1
ATOM 2303 N N . LEU B 1 125 ? 18.344 -15.219 6.16 1 95.38 125 LEU B N 1
ATOM 2304 C CA . LEU B 1 125 ? 19.484 -14.312 6.094 1 95.38 125 LEU B CA 1
ATOM 2305 C C . LEU B 1 125 ? 19.062 -12.875 6.348 1 95.38 125 LEU B C 1
ATOM 2307 O O . LEU B 1 125 ? 19.844 -11.945 6.145 1 95.38 125 LEU B O 1
ATOM 2311 N N . GLY B 1 126 ? 17.859 -12.602 6.703 1 95.56 126 GLY B N 1
ATOM 2312 C CA . GLY B 1 126 ? 17.406 -11.305 7.184 1 95.56 126 GLY B CA 1
ATOM 2313 C C . GLY B 1 126 ? 16.984 -10.367 6.062 1 95.56 126 GLY B C 1
ATOM 2314 O O . GLY B 1 126 ? 16.641 -9.211 6.316 1 95.56 126 GLY B O 1
ATOM 2315 N N . GLY B 1 127 ? 16.969 -10.773 4.793 1 96.06 127 GLY B N 1
ATOM 2316 C CA . GLY B 1 127 ? 16.75 -9.867 3.682 1 96.06 127 GLY B CA 1
ATOM 2317 C C . GLY B 1 127 ? 15.539 -10.227 2.842 1 96.06 127 GLY B C 1
ATOM 2318 O O . GLY B 1 127 ? 15.391 -9.758 1.713 1 96.06 127 GLY B O 1
ATOM 2319 N N . GLU B 1 128 ? 14.672 -11.117 3.338 1 98.06 128 GLU B N 1
ATOM 2320 C CA . GLU B 1 128 ? 13.484 -11.531 2.596 1 98.06 128 GLU B CA 1
ATOM 2321 C C . GLU B 1 128 ? 12.25 -10.758 3.047 1 98.06 128 GLU B C 1
ATOM 2323 O O . GLU B 1 128 ? 11.711 -11 4.129 1 98.06 128 GLU B O 1
ATOM 2328 N N . HIS B 1 129 ? 11.789 -9.781 2.203 1 98.25 129 HIS B N 1
ATOM 2329 C CA . HIS B 1 129 ? 10.742 -8.859 2.646 1 98.25 129 HIS B CA 1
ATOM 2330 C C . HIS B 1 129 ? 9.562 -8.859 1.677 1 98.25 129 HIS B C 1
ATOM 2332 O O . HIS B 1 129 ? 8.625 -8.086 1.845 1 98.25 129 HIS B O 1
ATOM 2338 N N . CYS B 1 130 ? 9.641 -9.641 0.644 1 98.62 130 CYS B N 1
ATOM 2339 C CA . CYS B 1 130 ? 8.562 -9.727 -0.335 1 98.62 130 CYS B CA 1
ATOM 2340 C C . CYS B 1 130 ? 8.07 -11.156 -0.475 1 98.62 130 CYS B C 1
ATOM 2342 O O . CYS B 1 130 ? 8.852 -12.102 -0.35 1 98.62 130 CYS B O 1
ATOM 2344 N N . ALA B 1 131 ? 6.801 -11.281 -0.729 1 98.31 131 ALA B N 1
ATOM 2345 C CA . ALA B 1 131 ? 6.207 -12.609 -0.822 1 98.31 131 ALA B CA 1
ATOM 2346 C C . ALA B 1 131 ? 5.91 -12.977 -2.273 1 98.31 131 ALA B C 1
ATOM 2348 O O . ALA B 1 131 ? 5.523 -12.125 -3.07 1 98.31 131 ALA B O 1
ATOM 2349 N N . HIS B 1 132 ? 6.109 -14.172 -2.609 1 97.19 132 HIS B N 1
ATOM 2350 C CA . HIS B 1 132 ? 5.684 -14.727 -3.893 1 97.19 132 HIS B CA 1
ATOM 2351 C C . HIS B 1 132 ? 5.016 -16.078 -3.713 1 97.19 132 HIS B C 1
ATOM 2353 O O . HIS B 1 132 ? 5.141 -16.703 -2.656 1 97.19 132 HIS B O 1
ATOM 2359 N N . ILE B 1 133 ? 4.273 -16.531 -4.66 1 95.56 133 ILE B N 1
ATOM 2360 C CA . ILE B 1 133 ? 3.684 -17.859 -4.734 1 95.56 133 ILE B CA 1
ATOM 2361 C C . ILE B 1 133 ? 4.684 -18.828 -5.352 1 95.56 133 ILE B C 1
ATOM 2363 O O . ILE B 1 133 ? 5.344 -18.516 -6.34 1 95.56 133 ILE B O 1
ATOM 2367 N N . THR B 1 134 ? 4.836 -19.938 -4.785 1 90.94 134 THR B N 1
ATOM 2368 C CA . THR B 1 134 ? 5.641 -21.016 -5.352 1 90.94 134 THR B CA 1
ATOM 2369 C C . THR B 1 134 ? 4.832 -22.312 -5.445 1 90.94 134 THR B C 1
ATOM 2371 O O . THR B 1 134 ? 3.92 -22.531 -4.645 1 90.94 134 THR B O 1
ATOM 2374 N N . PHE B 1 135 ? 5.238 -23.062 -6.465 1 82.5 135 PHE B N 1
ATOM 2375 C CA . PHE B 1 135 ? 4.598 -24.359 -6.664 1 82.5 135 PHE B CA 1
ATOM 2376 C C . PHE B 1 135 ? 5.539 -25.5 -6.285 1 82.5 135 PHE B C 1
ATOM 2378 O O . PHE B 1 135 ? 5.293 -26.656 -6.625 1 82.5 135 PHE B O 1
ATOM 2385 N N . ASP B 1 136 ? 6.797 -24.922 -5.789 1 67.44 136 ASP B N 1
ATOM 2386 C CA . ASP B 1 136 ? 7.785 -25.938 -5.434 1 67.44 136 ASP B CA 1
ATOM 2387 C C . ASP B 1 136 ? 7.234 -26.906 -4.391 1 67.44 136 ASP B C 1
ATOM 2389 O O . ASP B 1 136 ? 7.043 -26.531 -3.23 1 67.44 136 ASP B O 1
ATOM 2393 N N . GLY B 1 137 ? 6.602 -28.062 -4.793 1 55.34 137 GLY B N 1
ATOM 2394 C CA . GLY B 1 137 ? 5.988 -29.062 -3.941 1 55.34 137 GLY B CA 1
ATOM 2395 C C . GLY B 1 137 ? 4.488 -28.891 -3.789 1 55.34 137 GLY B C 1
ATOM 2396 O O . GLY B 1 137 ? 3.963 -27.797 -4.012 1 55.34 137 GLY B O 1
ATOM 2397 N N . LYS B 1 138 ? 3.645 -29.641 -4.246 1 60.12 138 LYS B N 1
ATOM 2398 C CA . LYS B 1 138 ? 2.184 -29.625 -4.219 1 60.12 138 LYS B CA 1
ATOM 2399 C C . LYS B 1 138 ? 1.665 -28.953 -2.955 1 60.12 138 LYS B C 1
ATOM 2401 O O . LYS B 1 138 ? 2.268 -29.078 -1.886 1 60.12 138 LYS B O 1
ATOM 2406 N N . PRO B 1 139 ? 0.5 -28.234 -2.857 1 62.97 139 PRO B N 1
ATOM 2407 C CA . PRO B 1 139 ? -0.35 -27.125 -3.328 1 62.97 139 PRO B CA 1
ATOM 2408 C C . PRO B 1 139 ? 0.353 -25.781 -3.281 1 62.97 139 PRO B C 1
ATOM 2410 O O . PRO B 1 139 ? 1.306 -25.594 -2.516 1 62.97 139 PRO B O 1
ATOM 2413 N N . ALA B 1 140 ? 0.127 -24.797 -4.172 1 78.75 140 ALA B N 1
ATOM 2414 C CA . ALA B 1 140 ? 0.671 -23.438 -4.23 1 78.75 140 ALA B CA 1
ATOM 2415 C C . ALA B 1 140 ? 0.62 -22.766 -2.859 1 78.75 140 ALA B C 1
ATOM 2417 O O . ALA B 1 140 ? -0.383 -22.875 -2.148 1 78.75 140 ALA B O 1
ATOM 2418 N N . GLY B 1 141 ? 1.753 -22.297 -2.305 1 92.75 141 GLY B N 1
ATOM 2419 C CA . GLY B 1 141 ? 1.832 -21.516 -1.082 1 92.75 141 GLY B CA 1
ATOM 2420 C C . GLY B 1 141 ? 2.777 -20.344 -1.19 1 92.75 141 GLY B C 1
ATOM 2421 O O . GLY B 1 141 ? 3.4 -20.125 -2.232 1 92.75 141 GLY B O 1
ATOM 2422 N N . TRP B 1 142 ? 2.836 -19.547 -0.064 1 97 142 TRP B N 1
ATOM 2423 C CA . TRP B 1 142 ? 3.611 -18.312 -0.099 1 97 142 TRP B CA 1
ATOM 2424 C C . TRP B 1 142 ? 4.973 -18.5 0.562 1 97 142 TRP B C 1
ATOM 2426 O O . TRP B 1 142 ? 5.098 -19.266 1.525 1 97 142 TRP B O 1
ATOM 2436 N N . GLU B 1 143 ? 5.938 -17.844 0.076 1 95.94 143 GLU B N 1
ATOM 2437 C CA . GLU B 1 143 ? 7.266 -17.734 0.673 1 95.94 143 GLU B CA 1
ATOM 2438 C C . GLU B 1 143 ? 7.781 -16.297 0.612 1 95.94 143 GLU B C 1
ATOM 2440 O O . GLU B 1 143 ? 7.492 -15.57 -0.338 1 95.94 143 GLU B O 1
ATOM 2445 N N . ASP B 1 144 ? 8.484 -15.93 1.646 1 97.88 144 ASP B N 1
ATOM 2446 C CA . ASP B 1 144 ? 9.172 -14.648 1.55 1 97.88 144 ASP B CA 1
ATOM 2447 C C . ASP B 1 144 ? 10.547 -14.805 0.903 1 97.88 144 ASP B C 1
ATOM 2449 O O . ASP B 1 144 ? 11.234 -15.805 1.121 1 97.88 144 ASP B O 1
ATOM 2453 N N . VAL B 1 145 ? 10.828 -13.914 0.095 1 97.5 145 VAL B N 1
ATOM 2454 C CA . VAL B 1 145 ? 12.109 -13.875 -0.608 1 97.5 145 VAL B CA 1
ATOM 2455 C C . VAL B 1 145 ? 12.594 -12.43 -0.722 1 97.5 145 VAL B C 1
ATOM 2457 O O . VAL B 1 145 ? 11.891 -11.5 -0.307 1 97.5 145 VAL B O 1
ATOM 2460 N N . SER B 1 146 ? 13.891 -12.297 -1.156 1 97.88 146 SER B N 1
ATOM 2461 C CA . SER B 1 146 ? 14.391 -10.945 -1.42 1 97.88 146 SER B CA 1
ATOM 2462 C C . SER B 1 146 ? 13.555 -10.242 -2.482 1 97.88 146 SER B C 1
ATOM 2464 O O . SER B 1 146 ? 13.211 -10.844 -3.506 1 97.88 146 SER B O 1
ATOM 2466 N N . CYS B 1 147 ? 13.273 -8.953 -2.303 1 97.88 147 CYS B N 1
ATOM 2467 C CA . CYS B 1 147 ? 12.461 -8.172 -3.225 1 97.88 147 CYS B CA 1
ATOM 2468 C C . CYS B 1 147 ? 13.18 -7.961 -4.551 1 97.88 147 CYS B C 1
ATOM 2470 O O . CYS B 1 147 ? 12.57 -7.559 -5.539 1 97.88 147 CYS B O 1
ATOM 2472 N N . THR B 1 148 ? 14.414 -8.258 -4.539 1 97.25 148 THR B N 1
ATOM 2473 C CA . THR B 1 148 ? 15.219 -7.969 -5.723 1 97.25 148 THR B CA 1
ATOM 2474 C C . THR B 1 148 ? 15.281 -9.188 -6.641 1 97.25 148 THR B C 1
ATOM 2476 O O . THR B 1 148 ? 15.859 -9.125 -7.727 1 97.25 148 THR B O 1
ATOM 2479 N N . LYS B 1 149 ? 14.734 -10.328 -6.18 1 96.44 149 LYS B N 1
ATOM 2480 C CA . LYS B 1 149 ? 14.617 -11.469 -7.09 1 96.44 149 LYS B CA 1
ATOM 2481 C C . LYS B 1 149 ? 13.672 -11.148 -8.242 1 96.44 149 LYS B C 1
ATOM 2483 O O . LYS B 1 149 ? 12.844 -10.242 -8.141 1 96.44 149 LYS B O 1
ATOM 2488 N N . VAL B 1 150 ? 13.859 -11.859 -9.297 1 96.62 150 VAL B N 1
ATOM 2489 C CA . VAL B 1 150 ? 13.008 -11.641 -10.461 1 96.62 150 VAL B CA 1
ATOM 2490 C C . VAL B 1 150 ? 11.961 -12.75 -10.547 1 96.62 150 VAL B C 1
ATOM 2492 O O . VAL B 1 150 ? 12.281 -13.93 -10.383 1 96.62 150 VAL B O 1
ATOM 2495 N N . SER B 1 151 ? 10.734 -12.445 -10.711 1 95.88 151 SER B N 1
ATOM 2496 C CA . SER B 1 151 ? 9.625 -13.398 -10.797 1 95.88 151 SER B CA 1
ATOM 2497 C C . SER B 1 151 ? 8.516 -12.859 -11.695 1 95.88 151 SER B C 1
ATOM 2499 O O . SER B 1 151 ? 8.398 -11.648 -11.898 1 95.88 151 SER B O 1
ATOM 2501 N N . SER B 1 152 ? 7.789 -13.82 -12.336 1 96.62 152 SER B N 1
ATOM 2502 C CA . SER B 1 152 ? 6.508 -13.438 -12.914 1 96.62 152 SER B CA 1
ATOM 2503 C C . SER B 1 152 ? 5.535 -12.961 -11.844 1 96.62 152 SER B C 1
ATOM 2505 O O . SER B 1 152 ? 5.852 -12.984 -10.656 1 96.62 152 SER B O 1
ATOM 2507 N N . PHE B 1 153 ? 4.422 -12.422 -12.305 1 97.62 153 PHE B N 1
ATOM 2508 C CA . PHE B 1 153 ? 3.572 -11.828 -11.273 1 97.62 153 PHE B CA 1
ATOM 2509 C C . PHE B 1 153 ? 2.123 -11.766 -11.734 1 97.62 153 PHE B C 1
ATOM 2511 O O . PHE B 1 153 ? 1.83 -12.008 -12.914 1 97.62 153 PHE B O 1
ATOM 2518 N N . VAL B 1 154 ? 1.244 -11.594 -10.766 1 97.94 154 VAL B N 1
ATOM 2519 C CA . VAL B 1 154 ? -0.19 -11.461 -11 1 97.94 154 VAL B CA 1
ATOM 2520 C C . VAL B 1 154 ? -0.669 -10.094 -10.516 1 97.94 154 VAL B C 1
ATOM 2522 O O . VAL B 1 154 ? -0.293 -9.648 -9.43 1 97.94 154 VAL B O 1
ATOM 2525 N N . CYS B 1 155 ? -1.441 -9.422 -11.359 1 98.62 155 CYS B N 1
ATOM 2526 C CA . CYS B 1 155 ? -2.055 -8.141 -11.016 1 98.62 155 CYS B CA 1
ATOM 2527 C C . CYS B 1 155 ? -3.531 -8.32 -10.688 1 98.62 155 CYS B C 1
ATOM 2529 O O . CYS B 1 155 ? -4.184 -9.234 -11.195 1 98.62 155 CYS B O 1
ATOM 2531 N N . LYS B 1 156 ? -4.012 -7.473 -9.867 1 98.38 156 LYS B N 1
ATOM 2532 C CA . LYS B 1 156 ? -5.43 -7.418 -9.508 1 98.38 156 LYS B CA 1
ATOM 2533 C C . LYS B 1 156 ? -5.969 -5.996 -9.633 1 98.38 156 LYS B C 1
ATOM 2535 O O . LYS B 1 156 ? -5.395 -5.059 -9.078 1 98.38 156 LYS B O 1
ATOM 2540 N N . ALA B 1 157 ? -6.969 -5.812 -10.484 1 96.81 157 ALA B N 1
ATOM 2541 C CA . ALA B 1 157 ? -7.699 -4.555 -10.617 1 96.81 157 ALA B CA 1
ATOM 2542 C C . ALA B 1 157 ? -9.047 -4.629 -9.906 1 96.81 157 ALA B C 1
ATOM 2544 O O . ALA B 1 157 ? -9.875 -5.492 -10.211 1 96.81 157 ALA B O 1
ATOM 2545 N N . ARG B 1 158 ? -9.195 -3.689 -8.984 1 87.19 158 ARG B N 1
ATOM 2546 C CA . ARG B 1 158 ? -10.445 -3.656 -8.234 1 87.19 158 ARG B CA 1
ATOM 2547 C C . ARG B 1 158 ? -11.469 -2.76 -8.922 1 87.19 158 ARG B C 1
ATOM 2549 O O . ARG B 1 158 ? -11.125 -1.697 -9.445 1 87.19 158 ARG B O 1
ATOM 2556 N N . VAL B 1 159 ? -12.562 -3.293 -9.227 1 71.81 159 VAL B N 1
ATOM 2557 C CA . VAL B 1 159 ? -13.609 -2.482 -9.836 1 71.81 159 VAL B CA 1
ATOM 2558 C C . VAL B 1 159 ? -14.18 -1.516 -8.805 1 71.81 159 VAL B C 1
ATOM 2560 O O . VAL B 1 159 ? -14.625 -1.935 -7.73 1 71.81 159 VAL B O 1
ATOM 2563 N N . ASN B 1 160 ? -13.633 -0.246 -8.828 1 57 160 ASN B N 1
ATOM 2564 C CA . ASN B 1 160 ? -14.156 0.788 -7.941 1 57 160 ASN B CA 1
ATOM 2565 C C . ASN B 1 160 ? -15.656 0.987 -8.133 1 57 160 ASN B C 1
ATOM 2567 O O . ASN B 1 160 ? -16.188 0.734 -9.219 1 57 160 ASN B O 1
ATOM 2571 N N . CYS B 1 161 ? -16.422 1.162 -6.988 1 54.53 161 CYS B N 1
ATOM 2572 C CA . CYS B 1 161 ? -17.859 1.441 -7.023 1 54.53 161 CYS B CA 1
ATOM 2573 C C . CYS B 1 161 ? -18.156 2.621 -7.938 1 54.53 161 CYS B C 1
ATOM 2575 O O . CYS B 1 161 ? -17.594 3.703 -7.773 1 54.53 161 CYS B O 1
ATOM 2577 N N . HIS B 1 162 ? -18.016 2.564 -9.234 1 41.44 162 HIS B N 1
ATOM 2578 C CA . HIS B 1 162 ? -18.562 3.658 -10.031 1 41.44 162 HIS B CA 1
ATOM 2579 C C . HIS B 1 162 ? -20.031 3.877 -9.742 1 41.44 162 HIS B C 1
ATOM 2581 O O . HIS B 1 162 ? -20.75 2.93 -9.414 1 41.44 162 HIS B O 1
#

Nearest PDB structures (foldseek):
  1jzn-assembly2_A  TM=9.472E-01  e=9.504E-12  Crotalus atrox
  5f2q-assembly1_B  TM=9.389E-01  e=3.747E-11  Bothrops jararacussu
  7l62-assembly1_A  TM=8.809E-01  e=3.288E-10  Homo sapiens
  7l64-assembly1_A  TM=9.105E-01  e=1.156E-09  Homo sapiens
  3l9j-assembly1_C  TM=8.780E-01  e=9.981E-08  Homo sapiens

Secondary structure (DSSP, 8-state):
--------------------------TTSPTT-EEETTEEEEEEEEEE-HHHHHHHHHTTT-EEPP--SHHHHHHHHHHHHHH-TT---EEEEEE--SSTT--EETT--------BPTT-S--GGG---EEEEE-SSSS-EEEEE-TTS-EEEEEEE-----/--------------------------TTSPTT-EEETTEEEEEEEEEE-HHHHHHHHHTTT-EEPP--SHHHHHHHHHHHHHH-TT---EEEEEE--SSTT--EETT--------BPTT-S--GGG---EEEEE-SSSS-EEEEE-TTS-EEEEEEE-----

Radius of gyration: 27.74 Å; Cα contacts (8 Å, |Δi|>4): 591; chains: 2; bounding box: 44×164×42 Å

Foldseek 3Di:
DPPPPPDPPPPDPDDPDPPPLVPFDQPPHDPQWTDDDQKTKHWFFFWFQQVVLQVVLVVVVWGFDDDADPVSVVVVQSVCCVVDVVFWKAFGQWWQVVHPPDIAGVVRDDHRDFFADPCPPVCVVVQFTTKIWGCPDPDIHIYTDHSHDITITMIMHHDPPD/DPPPPPPPPPPDPDDPPPPPLVPFDQPPHDPQWTDDDQKTKHWFFFWAQQVVLQVVLVVVVWGFDDDADPVSVVVVQSVCCVVDVVFWKAFGQWWQVVHPPDIAGVVRDDHRDFFADPCPPVCVVVQFTTKIWGCVDPDIHIYTDHSRDITITMIMHHDPPD